Protein AF-A0A956IQP7-F1 (afdb_monomer)

pLDDT: mean 91.61, std 14.46, range [37.59, 98.62]

Solvent-accessible surface area (backbone atoms only — not comparable to full-atom values): 15533 Å² total; per-residue (Å²): 140,82,84,83,81,80,80,77,79,75,80,73,78,67,73,80,66,71,94,61,82,82,56,36,79,37,61,74,54,32,53,47,41,33,57,55,52,46,49,32,56,50,49,29,54,49,32,53,49,55,31,56,58,53,46,64,52,40,72,50,52,50,80,64,41,58,53,84,47,25,68,58,50,51,57,36,42,54,42,11,44,51,44,15,64,32,70,66,32,42,50,46,49,51,54,39,48,56,51,49,52,53,48,61,74,44,35,67,62,50,40,52,52,54,15,48,52,47,34,51,54,37,46,74,72,70,44,84,74,85,44,23,67,59,49,38,51,51,50,55,52,48,53,55,49,51,44,50,58,53,44,46,77,57,32,67,27,51,54,55,49,63,77,36,48,92,77,53,42,70,68,37,40,59,46,49,51,53,52,26,52,52,39,16,51,36,28,19,27,57,71,41,51,29,56,49,27,51,51,49,43,53,52,50,56,72,42,43,66,52,18,47,51,31,26,52,52,46,22,50,55,21,46,58,49,36,68,42,82,87,54,55,72,69,57,20,50,53,22,42,54,50,18,51,51,26,50,52,31,46,56,44,33,54,54,41,52,51,52,50,53,61,50,55,77,47,43,65,62,51,50,52,49,48,46,54,54,47,53,53,34,50,50,50,31,55,50,50,39,66,69,46,73,75,124

Sequence (295 aa):
MLAAALCLVACNKEQQGSMLPSSANQPRYALDQPSKLHDAQNQLDERERAARESFGHFSEYPGKLKPEHHAKAKQVLQVAAEEGKSQDYAKAAYEAELIADYFDEEKQGFQQKVGGAAQYTAKQAGCKADVASATVHALNKHVEKSLEERLDRHSEAQRLIEESEKSLGKEDRDALEEQARELSRTSYLVFVAAPLAKADIEAKLAEAEQVQRTLDESEKAYSERSEDSSLDEAERKLAQERAIEAREAKRLLESEKQAATEKLKTAEERLKKLGEDYEQALQRLWDGLAGSPAS

Mean predicted aligned error: 6.97 Å

Foldseek 3Di:
DDDDDPPDPPPPPPPPPPPDDDPLLPLVCLLCLLVVLVVLLVQLVVLLVLLVVLLVCLLCLLVQADLVCLVVLLVLLVQLLVLLLDPLLLVLVVVLVVLVVVCVVCVVVCLCVQLVVVVVVCVVVVHPDRCSVVRSVVVVVVSVVVSVVSSLVSGPSNVSLVVCDVPRDDRSSVSSSVSSSSSSNSSNSLNPSSVVSLVSSVVSLVSLVSSLVSLVVLLVVLCVQLPDPVDDPVRSVVSVVSNVSSVVSNVSSVVSSVVSVVCSVCSVVSSVVSVVSSVVSVVSSVCSSVPRPPD

Nearest PDB structures (foldseek):
  6ixg-assembly2_B  TM=1.730E-01  e=1.129E+00  Homo sapiens
  8otz-assembly1_F2  TM=1.672E-01  e=5.359E+00  Bos taurus
  8iyj-assembly1_R4  TM=1.467E-01  e=4.915E+00  Mus musculus
  9cpc-assembly1_3K  TM=1.499E-01  e=9.820E+00  Sus scrofa

Structure (mmCIF, N/CA/C/O backbone):
data_AF-A0A956IQP7-F1
#
_entry.id   AF-A0A956IQP7-F1
#
loop_
_atom_site.group_PDB
_atom_site.id
_atom_site.type_symbol
_atom_site.label_atom_id
_atom_site.label_alt_id
_atom_site.label_comp_id
_atom_site.label_asym_id
_atom_site.label_entity_id
_atom_site.label_seq_id
_atom_site.pdbx_PDB_ins_code
_atom_site.Cartn_x
_atom_site.Cartn_y
_atom_site.Cartn_z
_atom_site.occupancy
_atom_site.B_iso_or_equiv
_atom_site.auth_seq_id
_atom_site.auth_comp_id
_atom_site.auth_asym_id
_atom_site.auth_atom_id
_atom_site.pdbx_PDB_model_num
ATOM 1 N N . MET A 1 1 ? 20.893 -54.285 24.053 1.00 39.97 1 MET A N 1
ATOM 2 C CA . MET A 1 1 ? 20.821 -52.823 23.867 1.00 39.97 1 MET A CA 1
ATOM 3 C C . MET A 1 1 ? 20.771 -52.554 22.372 1.00 39.97 1 MET A C 1
ATOM 5 O O . MET A 1 1 ? 21.802 -52.660 21.727 1.00 39.97 1 MET A O 1
ATOM 9 N N . LEU A 1 2 ? 19.583 -52.316 21.811 1.00 37.69 2 LEU A N 1
ATOM 10 C CA . LEU A 1 2 ? 19.422 -51.879 20.422 1.00 37.69 2 LEU A CA 1
ATOM 11 C C . LEU A 1 2 ? 18.699 -50.533 20.456 1.00 37.69 2 LEU A C 1
ATOM 13 O O . LEU A 1 2 ? 17.627 -50.421 21.046 1.00 37.69 2 LEU A O 1
ATOM 17 N N . ALA A 1 3 ? 19.365 -49.519 19.915 1.00 40.62 3 ALA A N 1
ATOM 18 C CA . ALA A 1 3 ? 18.968 -48.126 19.971 1.00 40.62 3 ALA A CA 1
ATOM 19 C C . ALA A 1 3 ? 17.793 -47.842 19.026 1.00 40.62 3 ALA A C 1
ATOM 21 O O . ALA A 1 3 ? 17.818 -48.212 17.853 1.00 40.62 3 ALA A O 1
ATOM 22 N N . ALA A 1 4 ? 16.781 -47.162 19.561 1.00 41.03 4 ALA A N 1
ATOM 23 C CA . ALA A 1 4 ? 15.680 -46.584 18.811 1.00 41.03 4 ALA A CA 1
ATOM 24 C C . ALA A 1 4 ? 16.169 -45.328 18.075 1.00 41.03 4 ALA A C 1
ATOM 26 O O . ALA A 1 4 ? 16.561 -44.347 18.706 1.00 41.03 4 ALA A O 1
ATOM 27 N N . ALA A 1 5 ? 16.142 -45.355 16.744 1.00 41.97 5 ALA A N 1
ATOM 28 C CA . ALA A 1 5 ? 16.316 -44.167 15.922 1.00 41.97 5 ALA A CA 1
ATOM 29 C C . ALA A 1 5 ? 14.954 -43.468 15.785 1.00 41.97 5 ALA A C 1
ATOM 31 O O . ALA A 1 5 ? 14.100 -43.895 15.009 1.00 41.97 5 ALA A O 1
ATOM 32 N N . LEU A 1 6 ? 14.741 -42.411 16.573 1.00 41.81 6 LEU A N 1
ATOM 33 C CA . LEU A 1 6 ? 13.672 -41.445 16.331 1.00 41.81 6 LEU A CA 1
ATOM 34 C C . LEU A 1 6 ? 14.015 -40.648 15.066 1.00 41.81 6 LEU A C 1
ATOM 36 O O . LEU A 1 6 ? 14.875 -39.769 15.090 1.00 41.81 6 LEU A O 1
ATOM 40 N N . CYS A 1 7 ? 13.326 -40.940 13.964 1.00 38.59 7 CYS A N 1
ATOM 41 C CA . CYS A 1 7 ? 13.266 -40.044 12.817 1.00 38.59 7 CYS A CA 1
ATOM 42 C C . CYS A 1 7 ? 12.434 -38.815 13.200 1.00 38.59 7 CYS A C 1
ATOM 44 O O . CYS A 1 7 ? 11.205 -38.845 13.178 1.00 38.59 7 CYS A O 1
ATOM 46 N N . LEU A 1 8 ? 13.119 -37.732 13.565 1.00 44.47 8 LEU A N 1
ATOM 47 C CA . LEU A 1 8 ? 12.547 -36.392 13.579 1.00 44.47 8 LEU A CA 1
ATOM 48 C C . LEU A 1 8 ? 12.211 -36.016 12.132 1.00 44.47 8 LEU A C 1
ATOM 50 O O . LEU A 1 8 ? 13.102 -35.757 11.325 1.00 44.47 8 LEU A O 1
ATOM 54 N N . VAL A 1 9 ? 10.921 -36.014 11.801 1.00 39.97 9 VAL A N 1
ATOM 55 C CA . VAL A 1 9 ? 10.410 -35.377 10.588 1.00 39.97 9 VAL A CA 1
ATOM 56 C C . VAL A 1 9 ? 10.575 -33.875 10.798 1.00 39.97 9 VAL A C 1
ATOM 58 O O . VAL A 1 9 ? 9.764 -33.229 11.457 1.00 39.97 9 VAL A O 1
ATOM 61 N N . ALA A 1 10 ? 11.682 -33.331 10.302 1.00 39.91 10 ALA A N 1
ATOM 62 C CA . ALA A 1 10 ? 11.834 -31.900 10.142 1.00 39.91 10 ALA A CA 1
ATOM 63 C C . ALA A 1 10 ? 10.800 -31.452 9.101 1.00 39.91 10 ALA A C 1
ATOM 65 O O . ALA A 1 10 ? 10.920 -31.774 7.920 1.00 39.91 10 ALA A O 1
ATOM 66 N N . CYS A 1 11 ? 9.763 -30.741 9.546 1.00 41.88 11 CYS A N 1
ATOM 67 C CA . CYS A 1 11 ? 8.938 -29.936 8.658 1.00 41.88 11 CYS A CA 1
ATOM 68 C C . CYS A 1 11 ? 9.847 -28.884 8.018 1.00 41.88 11 CYS A C 1
ATOM 70 O O . CYS A 1 11 ? 10.095 -27.830 8.605 1.00 41.88 11 CYS A O 1
ATOM 72 N N . ASN A 1 12 ? 10.353 -29.171 6.819 1.00 38.03 12 ASN A N 1
ATOM 73 C CA . ASN A 1 12 ? 10.788 -28.119 5.919 1.00 38.03 12 ASN A CA 1
ATOM 74 C C . ASN A 1 12 ? 9.569 -27.218 5.711 1.00 38.03 12 ASN A C 1
ATOM 76 O O . ASN A 1 12 ? 8.563 -27.647 5.148 1.00 38.03 12 ASN A O 1
ATOM 80 N N . LYS A 1 13 ? 9.650 -25.970 6.180 1.00 40.75 13 LYS A N 1
ATOM 81 C CA . LYS A 1 13 ? 8.899 -24.884 5.558 1.00 40.75 13 LYS A CA 1
ATOM 82 C C . LYS A 1 13 ? 9.402 -24.827 4.117 1.00 40.75 13 LYS A C 1
ATOM 84 O O . LYS A 1 13 ? 10.380 -24.143 3.834 1.00 40.75 13 LYS A O 1
ATOM 89 N N . GLU A 1 14 ? 8.783 -25.586 3.220 1.00 41.09 14 GLU A N 1
ATOM 90 C CA . GLU A 1 14 ? 8.753 -25.178 1.825 1.00 41.09 14 GLU A CA 1
ATOM 91 C C . GLU A 1 14 ? 8.132 -23.784 1.849 1.00 41.09 14 GLU A C 1
ATOM 93 O O . GLU A 1 14 ? 6.949 -23.620 2.154 1.00 41.09 14 GLU A O 1
ATOM 98 N N . GLN A 1 15 ? 8.960 -22.760 1.620 1.00 44.12 15 GLN A N 1
ATOM 99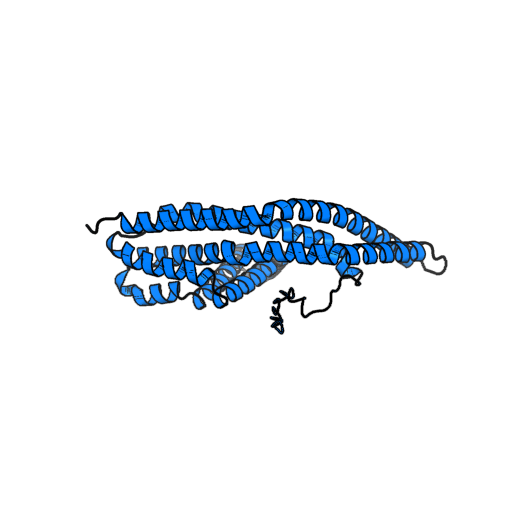 C CA . GLN A 1 15 ? 8.488 -21.533 0.997 1.00 44.12 15 GLN A CA 1
ATOM 100 C C . GLN A 1 15 ? 7.579 -22.010 -0.129 1.00 44.12 15 GLN A C 1
ATOM 102 O O . GLN A 1 15 ? 8.066 -22.675 -1.043 1.00 44.12 15 GLN A O 1
ATOM 107 N N . GLN A 1 16 ? 6.268 -21.790 -0.007 1.00 41.78 16 GLN A N 1
ATOM 108 C CA . GLN A 1 16 ? 5.352 -22.054 -1.104 1.00 41.78 16 GLN A CA 1
ATOM 109 C C . GLN A 1 16 ? 5.857 -21.200 -2.260 1.00 41.78 16 GLN A C 1
ATOM 111 O O . GLN A 1 16 ? 5.647 -19.989 -2.288 1.00 41.78 16 GLN A O 1
ATOM 116 N N . GLY A 1 17 ? 6.625 -21.824 -3.154 1.00 48.69 17 GLY A N 1
ATOM 117 C CA . GLY A 1 17 ? 7.055 -21.196 -4.383 1.00 48.69 17 GLY A CA 1
ATOM 118 C C . GLY A 1 17 ? 5.804 -20.728 -5.104 1.00 48.69 17 GLY A C 1
ATOM 119 O O . GLY A 1 17 ? 4.768 -21.398 -5.052 1.00 48.69 17 GLY A O 1
ATOM 120 N N . SER A 1 18 ? 5.888 -19.559 -5.735 1.00 55.97 18 SER A N 1
ATOM 121 C CA . SER A 1 18 ? 4.838 -19.081 -6.629 1.00 55.97 18 SER A CA 1
ATOM 122 C C . SER A 1 18 ? 4.359 -20.243 -7.506 1.00 55.97 18 SER A C 1
ATOM 124 O O . SER A 1 18 ? 5.162 -20.888 -8.180 1.00 55.97 18 SER A O 1
ATOM 126 N N . MET A 1 19 ? 3.050 -20.522 -7.498 1.00 65.88 19 MET A N 1
ATOM 127 C CA . MET A 1 19 ? 2.462 -21.543 -8.379 1.00 65.88 19 MET A CA 1
ATOM 128 C C . MET A 1 19 ? 2.598 -21.162 -9.863 1.00 65.88 19 MET A C 1
ATOM 130 O O . MET A 1 19 ? 2.340 -21.983 -10.742 1.00 65.88 19 MET A O 1
ATOM 134 N N . LEU A 1 20 ? 2.988 -19.914 -10.146 1.00 75.81 20 LEU A N 1
ATOM 135 C CA . LEU A 1 20 ? 3.260 -19.396 -11.478 1.00 75.81 20 LEU A CA 1
ATOM 136 C C . LEU A 1 20 ? 4.774 -19.377 -11.745 1.00 75.81 20 LEU A C 1
ATOM 138 O O . LEU A 1 20 ? 5.534 -18.945 -10.871 1.00 75.81 20 LEU A O 1
ATOM 142 N N . PRO A 1 21 ? 5.223 -19.799 -12.942 1.00 83.25 21 PRO A N 1
ATOM 143 C CA . PRO A 1 21 ? 6.629 -19.731 -13.312 1.00 83.25 21 PRO A CA 1
ATOM 144 C C . PRO A 1 21 ? 7.104 -18.275 -13.363 1.00 83.25 21 PRO A C 1
ATOM 146 O O . PRO A 1 21 ? 6.373 -17.384 -13.801 1.00 83.25 21 PRO A O 1
ATOM 149 N N . SER A 1 22 ? 8.351 -18.045 -12.951 1.00 86.75 22 SER A N 1
ATOM 150 C CA . SER A 1 22 ? 8.965 -16.719 -13.025 1.00 86.75 22 SER A CA 1
ATOM 151 C C . SER A 1 22 ? 9.039 -16.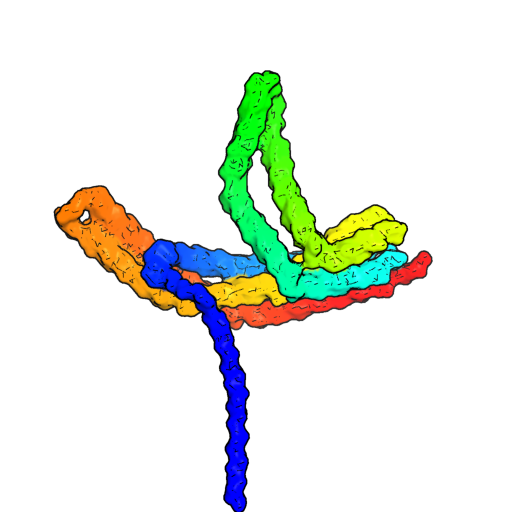224 -14.472 1.00 86.75 22 SER A C 1
ATOM 153 O O . SER A 1 22 ? 9.375 -16.978 -15.387 1.00 86.75 22 SER A O 1
ATOM 155 N N . SER A 1 23 ? 8.764 -14.934 -14.668 1.00 93.62 23 SER A N 1
ATOM 156 C CA . SER A 1 23 ? 8.936 -14.244 -15.954 1.00 93.62 23 SER A CA 1
ATOM 157 C C . SER A 1 23 ? 10.291 -13.536 -16.062 1.00 93.62 23 SER A C 1
ATOM 159 O O . SER A 1 23 ? 10.513 -12.776 -17.002 1.00 93.62 23 SER A O 1
ATOM 161 N N . ALA A 1 24 ? 11.221 -13.798 -15.135 1.00 94.06 24 ALA A N 1
ATOM 162 C CA . ALA A 1 24 ? 12.529 -13.146 -15.077 1.00 94.06 24 ALA A CA 1
ATOM 163 C C . ALA A 1 24 ? 13.389 -13.333 -16.339 1.00 94.06 24 ALA A C 1
ATOM 165 O O . ALA A 1 24 ? 14.294 -12.537 -16.574 1.00 94.06 24 ALA A O 1
ATOM 166 N N . ASN A 1 25 ? 13.112 -14.349 -17.164 1.00 93.81 25 ASN A N 1
ATOM 167 C CA . ASN A 1 25 ? 13.761 -14.589 -18.459 1.00 93.81 25 ASN A CA 1
ATOM 168 C C . ASN A 1 25 ? 13.140 -13.809 -19.637 1.00 93.81 25 ASN A C 1
ATOM 170 O O . ASN A 1 25 ? 13.597 -13.946 -20.769 1.00 93.81 25 ASN A O 1
ATOM 174 N N . GLN A 1 26 ? 12.090 -13.018 -19.406 1.00 95.62 26 GLN A N 1
ATOM 175 C CA . GLN A 1 26 ? 11.429 -12.233 -20.445 1.00 95.62 26 GLN A CA 1
ATOM 176 C C . GLN A 1 26 ? 11.975 -10.797 -20.442 1.00 95.62 26 GLN A C 1
ATOM 178 O O . GLN A 1 26 ? 11.845 -10.110 -19.427 1.00 95.62 26 GLN A O 1
ATOM 183 N N . PRO A 1 27 ? 12.514 -10.279 -21.565 1.00 94.94 27 PRO A N 1
ATOM 184 C CA . PRO A 1 27 ? 13.099 -8.936 -21.612 1.00 94.94 27 PRO A CA 1
ATOM 185 C C . PRO A 1 27 ? 12.148 -7.826 -21.158 1.00 94.94 27 PRO A C 1
ATOM 187 O O . PRO A 1 27 ? 12.529 -6.970 -20.371 1.00 94.94 27 PRO A O 1
ATOM 190 N N . ARG A 1 28 ? 10.878 -7.870 -21.586 1.00 95.25 28 ARG A N 1
ATOM 191 C CA . ARG A 1 28 ? 9.869 -6.867 -21.204 1.00 95.25 28 ARG A CA 1
ATOM 192 C C . ARG A 1 28 ? 9.622 -6.835 -19.694 1.00 95.25 28 ARG A C 1
ATOM 194 O O . ARG A 1 28 ? 9.489 -5.753 -19.139 1.00 95.25 28 ARG A O 1
ATOM 201 N N . TYR A 1 29 ? 9.569 -8.004 -19.055 1.00 95.69 29 TYR A N 1
ATOM 202 C CA . TYR A 1 29 ? 9.437 -8.116 -17.602 1.00 95.69 29 TYR A CA 1
ATOM 203 C C . TYR A 1 29 ? 10.686 -7.579 -16.899 1.00 95.69 29 TYR A C 1
ATOM 205 O O . TYR A 1 29 ? 10.577 -6.829 -15.934 1.00 95.69 29 TYR A O 1
ATOM 213 N N . ALA A 1 30 ? 11.867 -7.931 -17.413 1.00 97.31 30 ALA A N 1
ATOM 214 C CA . ALA A 1 30 ? 13.136 -7.526 -16.830 1.00 97.31 30 ALA A CA 1
ATOM 215 C C . ALA A 1 30 ? 13.353 -6.002 -16.864 1.00 97.31 30 ALA A C 1
ATOM 217 O O . ALA A 1 30 ? 13.900 -5.447 -15.914 1.00 97.31 30 ALA A O 1
ATOM 218 N N . LEU A 1 31 ? 12.875 -5.329 -17.918 1.00 97.69 31 LEU A N 1
ATOM 219 C CA . LEU A 1 31 ? 12.909 -3.868 -18.052 1.00 97.69 31 LEU A CA 1
ATOM 220 C C . LEU A 1 31 ? 12.067 -3.147 -16.985 1.00 97.69 31 LEU A C 1
ATOM 222 O O . LEU A 1 31 ? 12.495 -2.116 -16.476 1.00 97.69 31 LEU A O 1
ATOM 226 N N . ASP A 1 32 ? 10.911 -3.701 -16.604 1.00 96.81 32 ASP A N 1
ATOM 227 C CA . ASP A 1 32 ? 10.021 -3.088 -15.602 1.00 96.81 32 ASP A CA 1
ATOM 228 C C . ASP A 1 32 ? 10.470 -3.338 -14.157 1.00 96.81 32 ASP A C 1
ATOM 230 O O . ASP A 1 32 ? 10.040 -2.643 -13.232 1.00 96.81 32 ASP A O 1
ATOM 234 N N . GLN A 1 33 ? 11.289 -4.368 -13.931 1.00 97.12 33 GLN A N 1
ATOM 235 C CA . GLN A 1 33 ? 11.573 -4.853 -12.584 1.00 97.12 33 GLN A CA 1
ATOM 236 C C . GLN A 1 33 ? 12.219 -3.821 -11.645 1.00 97.12 33 GLN A C 1
ATOM 238 O O . GLN A 1 33 ? 11.852 -3.827 -10.469 1.00 97.12 33 GLN A O 1
ATOM 243 N N . PRO A 1 34 ? 13.122 -2.921 -12.091 1.00 98.00 34 PRO A N 1
ATOM 244 C CA . PRO A 1 34 ? 13.633 -1.860 -11.227 1.00 98.00 34 PRO A CA 1
ATOM 245 C C . PRO A 1 34 ? 12.511 -0.999 -10.637 1.00 98.00 34 PRO A C 1
ATOM 247 O O . PRO A 1 34 ? 12.484 -0.797 -9.427 1.00 98.00 34 PRO A O 1
ATOM 250 N N . SER A 1 35 ? 11.543 -0.570 -11.460 1.00 97.00 35 SER A N 1
ATOM 251 C CA . SER A 1 35 ? 10.387 0.204 -10.981 1.00 97.00 35 SER A CA 1
ATOM 252 C C . SER A 1 35 ? 9.548 -0.620 -10.015 1.00 97.00 35 SER A C 1
ATOM 254 O O . SER A 1 35 ? 9.258 -0.165 -8.920 1.00 97.00 35 SER A O 1
ATOM 256 N N . LYS A 1 36 ? 9.239 -1.877 -10.349 1.00 96.31 36 LYS A N 1
ATOM 257 C CA . LYS A 1 36 ? 8.433 -2.739 -9.468 1.00 96.31 36 LYS A CA 1
ATOM 258 C C . LYS A 1 36 ? 9.092 -2.986 -8.111 1.00 96.31 36 LYS A C 1
ATOM 260 O O . LYS A 1 36 ? 8.397 -3.095 -7.104 1.00 96.31 36 LYS A O 1
ATOM 265 N N . LEU A 1 37 ? 10.420 -3.110 -8.069 1.00 97.75 37 LEU A N 1
ATOM 266 C CA . LEU A 1 37 ? 11.165 -3.232 -6.817 1.00 97.75 37 LEU A CA 1
ATOM 267 C C . LEU A 1 37 ? 11.153 -1.918 -6.029 1.00 97.75 37 LEU A C 1
ATOM 269 O O . LEU A 1 37 ? 11.009 -1.944 -4.808 1.00 97.75 37 LEU A O 1
ATOM 273 N N . HIS A 1 38 ? 11.269 -0.778 -6.707 1.00 97.88 38 HIS A N 1
ATOM 274 C CA . HIS A 1 38 ? 11.099 0.538 -6.098 1.00 97.88 38 HIS A CA 1
ATOM 275 C C . HIS A 1 38 ? 9.696 0.711 -5.488 1.00 97.88 38 HIS A C 1
ATOM 277 O O . HIS A 1 38 ? 9.558 1.051 -4.313 1.00 97.88 38 HIS A O 1
ATOM 283 N N . ASP A 1 39 ? 8.653 0.382 -6.246 1.00 96.38 39 ASP A N 1
ATOM 284 C CA . ASP A 1 39 ? 7.259 0.520 -5.828 1.00 96.38 39 ASP A CA 1
ATOM 285 C C . ASP A 1 39 ? 6.942 -0.367 -4.617 1.00 96.38 39 ASP A C 1
ATOM 287 O O . ASP A 1 39 ? 6.346 0.104 -3.651 1.00 96.38 39 ASP A O 1
ATOM 291 N N . ALA A 1 40 ? 7.428 -1.614 -4.591 1.00 96.94 40 ALA A N 1
ATOM 292 C CA . ALA A 1 40 ? 7.267 -2.505 -3.438 1.00 96.94 40 ALA A CA 1
ATOM 293 C C . ALA A 1 40 ? 7.941 -1.956 -2.165 1.00 96.94 40 ALA A C 1
ATOM 295 O O . ALA A 1 40 ? 7.397 -2.054 -1.062 1.00 96.94 40 ALA A O 1
ATOM 296 N N . GLN A 1 41 ? 9.114 -1.326 -2.304 1.00 98.19 41 GLN A N 1
ATOM 297 C CA . GLN A 1 41 ? 9.781 -0.654 -1.187 1.00 98.19 41 GLN A CA 1
ATOM 298 C C . GLN A 1 41 ? 8.966 0.532 -0.662 1.00 98.19 41 GLN A C 1
ATOM 300 O O . GLN A 1 41 ? 8.910 0.722 0.557 1.00 98.19 41 GLN A O 1
ATOM 305 N N . ASN A 1 42 ? 8.365 1.324 -1.553 1.00 97.81 42 ASN A N 1
ATOM 306 C CA . ASN A 1 42 ? 7.518 2.458 -1.183 1.00 97.81 42 ASN A CA 1
ATOM 307 C C . ASN A 1 42 ? 6.219 1.992 -0.525 1.00 97.81 42 ASN A C 1
ATOM 309 O O . ASN A 1 42 ? 5.800 2.576 0.470 1.00 97.81 42 ASN A O 1
ATOM 313 N N . GLN A 1 43 ? 5.620 0.909 -1.024 1.00 96.56 43 GLN A N 1
ATOM 314 C CA . GLN A 1 43 ? 4.428 0.315 -0.429 1.00 96.56 43 GLN A CA 1
ATOM 315 C C . GLN A 1 43 ? 4.674 -0.091 1.025 1.00 96.56 43 GLN A C 1
ATOM 317 O O . GLN A 1 43 ? 3.855 0.235 1.876 1.00 96.56 43 GLN A O 1
ATOM 322 N N . LEU A 1 44 ? 5.803 -0.729 1.355 1.00 98.12 44 LEU A N 1
ATOM 323 C CA . LEU A 1 44 ? 6.103 -1.062 2.753 1.00 98.12 44 LEU A CA 1
ATOM 324 C C . LEU A 1 44 ? 6.135 0.190 3.650 1.00 98.12 44 LEU A C 1
ATOM 326 O O . LEU A 1 44 ? 5.501 0.207 4.705 1.00 98.12 44 LEU A O 1
ATOM 330 N N . ASP A 1 45 ? 6.829 1.247 3.222 1.00 98.25 45 ASP A N 1
ATOM 331 C CA . ASP A 1 45 ? 6.918 2.488 4.003 1.00 98.25 45 ASP A CA 1
ATOM 332 C C . ASP A 1 45 ? 5.551 3.172 4.144 1.00 98.25 45 ASP A C 1
ATOM 334 O O . ASP A 1 45 ? 5.199 3.640 5.227 1.00 98.25 45 ASP A O 1
ATOM 338 N N . GLU A 1 46 ? 4.763 3.195 3.071 1.00 97.50 46 GLU A N 1
ATOM 339 C CA . GLU A 1 46 ? 3.436 3.799 3.045 1.00 97.50 46 GLU A CA 1
ATOM 340 C C . GLU A 1 46 ? 2.458 3.073 3.973 1.00 97.50 46 GLU A C 1
ATOM 342 O O . GLU A 1 46 ? 1.735 3.712 4.735 1.00 97.50 46 GLU A O 1
ATOM 347 N N . ARG A 1 47 ? 2.471 1.735 3.977 1.00 97.62 47 ARG A N 1
ATOM 348 C CA . ARG A 1 47 ? 1.620 0.931 4.868 1.00 97.62 47 ARG A CA 1
ATOM 349 C C . ARG A 1 47 ? 1.993 1.148 6.333 1.00 97.62 47 ARG A C 1
ATOM 351 O O . ARG A 1 47 ? 1.103 1.324 7.164 1.00 97.62 47 ARG A O 1
ATOM 358 N N . GLU A 1 48 ? 3.289 1.193 6.653 1.00 98.31 48 GLU A N 1
ATOM 359 C CA . GLU A 1 48 ? 3.761 1.511 8.007 1.00 98.31 48 GLU A CA 1
ATOM 360 C C . GLU A 1 48 ? 3.354 2.928 8.439 1.00 98.31 48 GLU A C 1
ATOM 362 O O . GLU A 1 48 ? 2.900 3.122 9.569 1.00 98.31 48 GLU A O 1
ATOM 367 N N . ARG A 1 49 ? 3.504 3.917 7.551 1.00 98.19 49 ARG A N 1
ATOM 368 C CA . ARG A 1 49 ? 3.125 5.312 7.803 1.00 98.19 49 ARG A CA 1
ATOM 369 C C . ARG A 1 49 ? 1.624 5.442 8.046 1.00 98.19 49 ARG A C 1
ATOM 371 O O . ARG A 1 49 ? 1.231 5.958 9.089 1.00 98.19 49 ARG A O 1
ATOM 378 N N . ALA A 1 50 ? 0.807 4.924 7.131 1.00 97.31 50 ALA A N 1
ATOM 379 C CA . ALA A 1 50 ? -0.648 4.979 7.221 1.00 97.31 50 ALA A CA 1
ATOM 380 C C . ALA A 1 50 ? -1.168 4.289 8.493 1.00 97.31 50 ALA A C 1
ATOM 382 O O . ALA A 1 50 ? -2.064 4.809 9.153 1.00 97.31 50 ALA A O 1
ATOM 383 N N . ALA A 1 51 ? -0.579 3.153 8.885 1.00 97.81 51 ALA A N 1
ATOM 384 C CA . ALA A 1 51 ? -0.924 2.500 10.144 1.00 97.81 51 ALA A CA 1
ATOM 385 C C . ALA A 1 51 ? -0.611 3.397 11.355 1.00 97.81 51 ALA A C 1
ATOM 387 O O . ALA A 1 51 ? -1.467 3.596 12.214 1.00 97.81 51 ALA A O 1
ATOM 388 N N . ARG A 1 52 ? 0.595 3.983 11.404 1.00 97.12 52 ARG A N 1
ATOM 389 C CA . ARG A 1 52 ? 1.026 4.860 12.507 1.00 97.12 52 ARG A CA 1
ATOM 390 C C . ARG A 1 52 ? 0.187 6.124 12.635 1.00 97.12 52 ARG A C 1
ATOM 392 O O . ARG A 1 52 ? -0.055 6.564 13.756 1.00 97.12 52 ARG A O 1
ATOM 399 N N . GLU A 1 53 ? -0.243 6.694 11.515 1.00 96.75 53 GLU A N 1
ATOM 400 C CA . GLU A 1 53 ? -1.161 7.833 11.496 1.00 96.75 53 GLU A CA 1
ATOM 401 C C . GLU A 1 53 ? -2.494 7.463 12.157 1.00 96.75 53 GLU A C 1
ATOM 403 O O . GLU A 1 53 ? -2.907 8.140 13.099 1.00 96.75 53 GLU A O 1
ATOM 408 N N . SER A 1 54 ? -3.091 6.325 11.784 1.00 95.44 54 SER A N 1
ATOM 409 C CA . SER A 1 54 ? -4.331 5.850 12.413 1.00 95.44 54 SER A CA 1
ATOM 410 C C . SER A 1 54 ? -4.190 5.549 13.909 1.00 95.44 54 SER A C 1
ATOM 412 O O . SER A 1 54 ? -5.125 5.805 14.667 1.00 95.44 54 SER A O 1
ATOM 414 N N . PHE A 1 55 ? -3.025 5.082 14.387 1.00 91.44 55 PHE A N 1
ATOM 415 C CA . PHE A 1 55 ? -2.811 4.868 15.831 1.00 91.44 55 PHE A CA 1
ATOM 416 C C . PHE A 1 55 ? -3.060 6.142 16.651 1.00 91.44 55 PHE A C 1
ATOM 418 O O . PHE A 1 55 ? -3.520 6.064 17.792 1.00 91.44 55 PHE A O 1
ATOM 425 N N . GLY A 1 56 ? -2.738 7.313 16.086 1.00 89.81 56 GLY A N 1
ATOM 426 C CA . GLY A 1 56 ? -2.934 8.603 16.745 1.00 89.81 56 GLY A CA 1
ATOM 427 C C . GLY A 1 56 ? -4.408 8.899 17.027 1.00 89.81 56 GLY A C 1
ATOM 428 O O . GLY A 1 56 ? -4.740 9.426 18.092 1.00 89.81 56 GLY A O 1
ATOM 429 N N . HIS A 1 57 ? -5.296 8.485 16.122 1.00 94.25 57 HIS A N 1
ATOM 430 C CA . HIS A 1 57 ? -6.727 8.770 16.202 1.00 94.25 57 HIS A CA 1
ATOM 431 C C . HIS A 1 57 ? -7.454 7.927 17.255 1.00 94.25 57 HIS A C 1
ATOM 433 O O . HIS A 1 57 ? -8.458 8.379 17.805 1.00 94.25 57 HIS A O 1
ATOM 439 N N . PHE A 1 58 ? -6.935 6.745 17.615 1.00 96.56 58 PHE A N 1
ATOM 440 C CA . PHE A 1 58 ? -7.593 5.833 18.568 1.00 96.56 58 PHE A CA 1
ATOM 441 C C . PHE A 1 58 ? -7.867 6.488 19.927 1.00 96.56 58 PHE A C 1
ATOM 443 O O . PHE A 1 58 ? -8.865 6.192 20.581 1.00 96.56 58 PHE A O 1
ATOM 450 N N . SER A 1 59 ? -7.002 7.411 20.353 1.00 93.12 59 SER A N 1
ATOM 451 C CA . SER A 1 59 ? -7.167 8.132 21.621 1.00 93.12 59 SER A CA 1
ATOM 452 C C . SER A 1 59 ? -8.381 9.070 21.649 1.00 93.12 59 SER A C 1
ATOM 454 O O . SER A 1 59 ? -8.885 9.392 22.724 1.00 93.12 59 SER A O 1
ATOM 456 N N . GLU A 1 60 ? -8.882 9.477 20.483 1.00 95.19 60 GLU A N 1
ATOM 457 C CA . GLU A 1 60 ? -10.020 10.387 20.348 1.00 95.19 60 GLU A CA 1
ATOM 458 C C . GLU A 1 60 ? -11.363 9.655 20.349 1.00 95.19 60 GLU A C 1
ATOM 460 O O . GLU A 1 60 ? -12.398 10.270 20.612 1.00 95.19 60 GLU A O 1
ATOM 465 N N . TYR A 1 61 ? -11.367 8.352 20.049 1.00 97.06 61 TYR A N 1
ATOM 466 C CA . TYR A 1 61 ? -12.593 7.581 19.834 1.00 97.06 61 TYR A CA 1
ATOM 467 C C . TYR A 1 61 ? -13.562 7.637 21.024 1.00 97.06 61 TYR A C 1
ATOM 469 O O . TYR A 1 61 ? -14.741 7.915 20.792 1.00 97.06 61 TYR A O 1
ATOM 477 N N . PRO A 1 62 ? -13.118 7.473 22.293 1.00 96.50 62 PRO A N 1
ATOM 478 C CA . PRO A 1 62 ? -14.031 7.544 23.434 1.00 96.50 62 PRO A CA 1
ATOM 479 C C . PRO A 1 62 ? -14.734 8.901 23.557 1.00 96.50 62 PRO A C 1
ATOM 481 O O . PRO A 1 62 ? -15.881 8.960 23.986 1.00 96.50 62 PRO A O 1
ATOM 484 N N . GLY A 1 63 ? -14.066 9.993 23.168 1.00 95.44 63 GLY A N 1
ATOM 485 C CA . GLY A 1 63 ? -14.613 11.350 23.251 1.00 95.44 63 GLY A CA 1
ATOM 486 C C . GLY A 1 63 ? -15.661 11.671 22.182 1.00 95.44 63 GLY A C 1
ATOM 487 O O . GLY A 1 63 ? -16.391 12.647 22.330 1.00 95.44 63 GLY A O 1
ATOM 488 N N . LYS A 1 64 ? -15.750 10.857 21.123 1.00 96.25 64 LYS A N 1
ATOM 489 C CA . LYS A 1 64 ? -16.735 10.993 20.035 1.00 96.25 64 LYS A CA 1
ATOM 490 C C . LYS A 1 64 ? -18.030 10.217 20.305 1.00 96.25 64 LYS A C 1
ATOM 492 O O . LYS A 1 64 ? -18.922 10.219 19.466 1.00 96.25 64 LYS A O 1
ATOM 497 N N . LEU A 1 65 ? -18.120 9.534 21.447 1.00 96.25 65 LEU A N 1
ATOM 498 C CA . LEU A 1 65 ? -19.234 8.666 21.814 1.00 96.25 65 LEU A CA 1
ATOM 499 C C . LEU A 1 65 ? -19.751 9.028 23.201 1.00 96.25 65 LEU A C 1
ATOM 501 O O . LEU A 1 65 ? -18.978 9.386 24.095 1.00 96.25 65 LEU A O 1
ATOM 505 N N . LYS A 1 66 ? -21.054 8.869 23.415 1.00 95.50 66 LYS A N 1
ATOM 506 C CA . LYS A 1 66 ? -21.655 9.063 24.731 1.00 95.50 66 LYS A CA 1
ATOM 507 C C . LYS A 1 66 ? -21.216 7.960 25.702 1.00 95.50 66 LYS A C 1
ATOM 5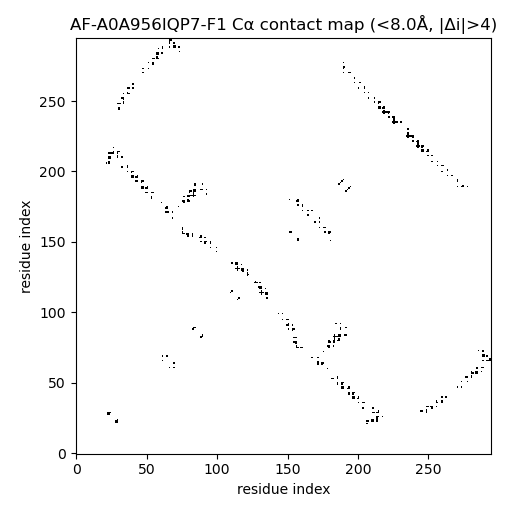09 O O . LYS A 1 66 ? -21.129 6.798 25.288 1.00 95.50 66 LYS A O 1
ATOM 514 N N . PRO A 1 67 ? -20.976 8.282 26.990 1.00 95.00 67 PRO A N 1
ATOM 515 C CA . PRO A 1 67 ? -20.504 7.319 27.988 1.00 95.00 67 PRO A CA 1
ATOM 516 C C . PRO A 1 67 ? -21.341 6.036 28.075 1.00 95.00 67 PRO A C 1
ATOM 518 O O . PRO A 1 67 ? -20.793 4.939 28.183 1.00 95.00 67 PRO A O 1
ATOM 521 N N . GLU A 1 68 ? -22.667 6.137 27.963 1.00 94.38 68 GLU A N 1
ATOM 522 C CA . GLU A 1 68 ? -23.581 4.992 28.005 1.00 94.38 68 GLU A CA 1
ATOM 523 C C . GLU A 1 68 ? -23.381 3.996 26.847 1.00 94.38 68 GLU A C 1
ATOM 525 O O . GLU A 1 68 ? -23.734 2.821 26.973 1.00 94.38 68 GLU A O 1
ATOM 530 N N . HIS A 1 69 ? -22.776 4.428 25.736 1.00 95.62 69 HIS A N 1
ATOM 531 C CA . HIS A 1 69 ? -22.500 3.586 24.573 1.00 95.62 69 HIS A CA 1
ATOM 532 C C . HIS A 1 69 ? -21.093 2.984 24.576 1.00 95.62 69 HIS A C 1
ATOM 534 O O . HIS A 1 69 ? -20.815 2.097 23.768 1.00 95.62 69 HIS A O 1
ATOM 540 N N . HIS A 1 70 ? -20.205 3.383 25.494 1.00 95.81 70 HIS A N 1
ATOM 541 C CA . HIS A 1 70 ? -18.801 2.942 25.498 1.00 95.81 70 HIS A CA 1
ATOM 542 C C . HIS A 1 70 ? -18.645 1.425 25.620 1.00 95.81 70 HIS A C 1
ATOM 544 O O . HIS A 1 70 ? -17.784 0.836 24.966 1.00 95.81 70 HIS A O 1
ATOM 550 N N . ALA A 1 71 ? -19.512 0.761 26.389 1.00 94.75 71 ALA A N 1
ATOM 551 C CA . ALA A 1 71 ? -19.505 -0.698 26.497 1.00 94.75 71 ALA A CA 1
ATOM 552 C C . ALA A 1 71 ? -19.819 -1.381 25.153 1.00 94.75 71 ALA A C 1
ATOM 554 O O . ALA A 1 71 ? -19.172 -2.365 24.786 1.00 94.75 71 ALA A O 1
ATOM 555 N N . LYS A 1 72 ? -20.787 -0.844 24.398 1.00 95.50 72 LYS A N 1
ATOM 556 C CA . LYS A 1 72 ? -21.141 -1.342 23.063 1.00 95.50 72 LYS A CA 1
ATOM 557 C C . LYS A 1 72 ? -20.040 -1.028 22.052 1.00 95.50 72 LYS A C 1
ATOM 559 O O . LYS A 1 72 ? -19.644 -1.915 21.303 1.00 95.50 72 LYS A O 1
ATOM 564 N N . ALA A 1 73 ? -19.510 0.191 22.081 1.00 97.00 73 ALA A N 1
ATOM 565 C CA . ALA A 1 73 ? -18.403 0.604 21.231 1.00 97.00 73 ALA A CA 1
ATOM 566 C C . ALA A 1 73 ? -17.182 -0.295 21.424 1.00 97.00 73 ALA A C 1
ATOM 568 O O . ALA A 1 73 ? -16.626 -0.790 20.452 1.00 97.00 73 ALA A O 1
ATOM 569 N N . LYS A 1 74 ? -16.825 -0.613 22.674 1.00 97.25 74 LYS A N 1
ATOM 570 C CA . LYS A 1 74 ? -15.741 -1.552 22.975 1.00 97.25 74 LYS A CA 1
ATOM 571 C C . LYS A 1 74 ? -15.966 -2.917 22.325 1.00 97.25 74 LYS A C 1
ATOM 573 O O . LYS A 1 74 ? -15.044 -3.440 21.715 1.00 97.25 74 LYS A O 1
ATOM 578 N N . GLN A 1 75 ? -17.176 -3.474 22.424 1.00 97.00 75 GLN A N 1
ATOM 579 C CA . GLN A 1 75 ? -17.509 -4.753 21.788 1.00 97.00 75 GLN A CA 1
ATOM 580 C C . GLN A 1 75 ? -17.303 -4.694 20.266 1.00 97.00 75 GLN A C 1
ATOM 582 O O . GLN A 1 75 ? -16.658 -5.573 19.702 1.00 97.00 75 GLN A O 1
ATOM 587 N N . VAL A 1 76 ? -17.838 -3.662 19.612 1.00 98.06 76 VAL A N 1
ATOM 588 C CA . VAL A 1 76 ? -17.738 -3.477 18.155 1.00 98.06 76 VAL A CA 1
ATOM 589 C C . VAL A 1 76 ? -16.286 -3.288 17.720 1.00 98.06 76 VAL A C 1
ATOM 591 O O . VAL A 1 76 ? -15.822 -3.953 16.800 1.00 98.06 76 VAL A O 1
ATOM 594 N N . LEU A 1 77 ? -15.542 -2.429 18.412 1.00 9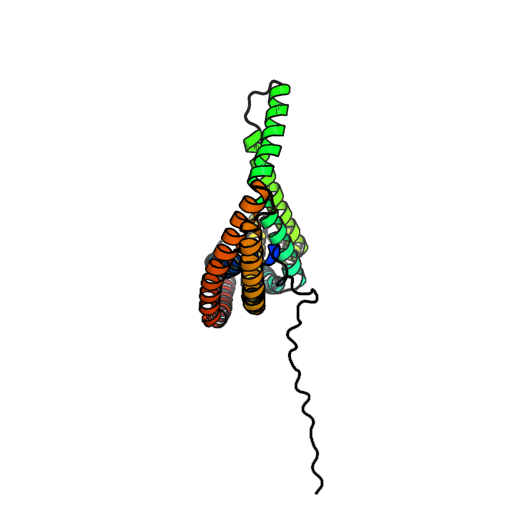8.25 77 LEU A N 1
ATOM 595 C CA . LEU A 1 77 ? -14.154 -2.124 18.078 1.00 98.25 77 LEU A CA 1
ATOM 596 C C . LEU A 1 77 ? -13.224 -3.320 18.325 1.00 98.25 77 LEU A C 1
ATOM 598 O O . LEU A 1 77 ? -12.257 -3.505 17.595 1.00 98.25 77 LEU A O 1
ATOM 602 N N . GLN A 1 78 ? -13.512 -4.179 19.306 1.00 98.25 78 GLN A N 1
ATOM 603 C CA . GLN A 1 78 ? -12.775 -5.436 19.474 1.00 98.25 78 GLN A CA 1
ATOM 604 C C . GLN A 1 78 ? -12.980 -6.385 18.289 1.00 98.25 78 GLN A C 1
ATOM 606 O O . GLN A 1 78 ? -12.027 -7.027 17.853 1.00 98.25 78 GLN A O 1
ATOM 611 N N . VAL A 1 79 ? -14.202 -6.450 17.754 1.00 98.25 79 VAL A N 1
ATOM 612 C CA . VAL A 1 79 ? -14.497 -7.225 16.542 1.00 98.25 79 VAL A CA 1
ATOM 613 C C . VAL A 1 79 ? -13.781 -6.622 15.334 1.00 98.25 79 VAL A C 1
ATOM 615 O O . VAL A 1 79 ? -13.094 -7.358 14.636 1.00 98.25 79 VAL A O 1
ATOM 618 N N . ALA A 1 80 ? -13.835 -5.298 15.159 1.00 98.19 80 ALA A N 1
ATOM 619 C CA . ALA A 1 80 ? -13.116 -4.575 14.105 1.00 98.19 80 ALA A CA 1
ATOM 620 C C . ALA A 1 80 ? -11.594 -4.842 14.135 1.00 98.19 80 ALA A C 1
ATOM 622 O O . ALA A 1 80 ? -10.961 -5.149 13.124 1.00 98.19 80 ALA A O 1
ATOM 623 N N . ALA A 1 81 ? -10.984 -4.782 15.322 1.00 97.75 81 ALA A N 1
ATOM 624 C CA . ALA A 1 81 ? -9.559 -5.057 15.488 1.00 97.75 81 ALA A CA 1
ATOM 625 C C . ALA A 1 81 ? -9.178 -6.489 15.078 1.00 97.75 81 ALA A C 1
ATOM 627 O O . ALA A 1 81 ? -8.092 -6.708 14.536 1.00 97.75 81 ALA A O 1
ATOM 628 N N . GLU A 1 82 ? -10.043 -7.469 15.333 1.00 97.94 82 GLU A N 1
ATOM 629 C CA . GLU A 1 82 ? -9.765 -8.867 15.010 1.00 97.94 82 GLU A CA 1
ATOM 630 C C . GLU A 1 82 ? -10.093 -9.213 13.554 1.00 97.94 82 GLU A C 1
ATOM 632 O O . GLU A 1 82 ? -9.307 -9.892 12.891 1.00 97.94 82 GLU A O 1
ATOM 637 N N . GLU A 1 83 ? -11.204 -8.710 13.012 1.00 96.69 83 GLU A N 1
ATOM 638 C CA . GLU A 1 83 ? -11.613 -9.001 11.636 1.00 96.69 83 GLU A CA 1
ATOM 639 C C . GLU A 1 83 ? -10.618 -8.465 10.606 1.00 96.69 83 GLU A C 1
ATOM 641 O O . GLU A 1 83 ? -10.409 -9.122 9.590 1.00 96.69 83 GLU A O 1
ATOM 646 N N . GLY A 1 84 ? -9.923 -7.355 10.884 1.00 96.25 84 GLY A N 1
ATOM 647 C CA . GLY A 1 84 ? -8.880 -6.829 9.996 1.00 96.25 84 GLY A CA 1
ATOM 648 C C . GLY A 1 84 ? -7.713 -7.799 9.760 1.00 96.25 84 GLY A C 1
ATOM 649 O O . GLY A 1 84 ? -7.029 -7.717 8.742 1.00 96.25 84 GLY A O 1
ATOM 650 N N . LYS A 1 85 ? -7.511 -8.770 10.661 1.00 96.88 85 LYS A N 1
ATOM 651 C CA . LYS A 1 85 ? -6.517 -9.852 10.522 1.00 96.88 85 LYS A CA 1
ATOM 652 C C . LYS A 1 85 ? -7.065 -11.054 9.753 1.00 96.88 85 LYS A C 1
ATOM 654 O O . LYS A 1 85 ? -6.312 -11.960 9.394 1.00 96.88 85 LYS A O 1
ATOM 659 N N . SER A 1 86 ? -8.381 -11.114 9.566 1.00 96.12 86 SER A N 1
ATOM 660 C CA . SER A 1 86 ? -9.055 -12.260 8.971 1.00 96.12 86 SER A CA 1
ATOM 661 C C . SER A 1 86 ? -8.774 -12.356 7.474 1.00 96.12 86 SER A C 1
ATOM 663 O O . SER A 1 86 ? -8.567 -11.361 6.780 1.00 96.12 86 SER A O 1
ATOM 665 N N . GLN A 1 87 ? -8.815 -13.582 6.955 1.00 94.88 87 GLN A N 1
ATOM 666 C CA . GLN A 1 87 ? -8.632 -13.836 5.529 1.00 94.88 87 GLN A CA 1
ATOM 667 C C . GLN A 1 87 ? -9.718 -13.171 4.670 1.00 94.88 87 GLN A C 1
ATOM 669 O O . GLN A 1 87 ? -9.417 -12.714 3.568 1.00 94.88 87 GLN A O 1
ATOM 674 N N . ASP A 1 88 ? -10.966 -13.141 5.146 1.00 95.06 88 ASP A N 1
ATOM 675 C CA . ASP A 1 88 ? -12.090 -12.595 4.380 1.00 95.06 88 ASP A CA 1
ATOM 676 C C . ASP A 1 88 ? -11.943 -11.080 4.198 1.00 95.06 88 ASP A C 1
ATOM 678 O O . ASP A 1 88 ? -11.919 -10.593 3.065 1.00 95.06 88 ASP A O 1
ATOM 682 N N . TYR A 1 89 ? -11.696 -10.357 5.297 1.00 95.62 89 TYR A N 1
ATOM 683 C CA . TYR A 1 89 ? -11.416 -8.924 5.247 1.00 95.62 89 TYR A CA 1
ATOM 684 C C . TYR A 1 89 ? -10.156 -8.627 4.432 1.00 95.62 89 TYR A C 1
ATOM 686 O O . TYR A 1 89 ? -10.185 -7.769 3.556 1.00 95.62 89 TYR A O 1
ATOM 694 N N . ALA A 1 90 ? -9.061 -9.362 4.658 1.00 95.69 90 ALA A N 1
ATOM 695 C CA . ALA A 1 90 ? -7.808 -9.160 3.933 1.00 95.69 90 ALA A CA 1
ATOM 696 C C . ALA A 1 90 ? -7.973 -9.301 2.415 1.00 95.69 90 ALA A C 1
ATOM 698 O O . ALA A 1 90 ? -7.410 -8.516 1.654 1.00 95.69 90 ALA A O 1
ATOM 699 N N . LYS A 1 91 ? -8.764 -10.280 1.963 1.00 95.81 91 LYS A N 1
ATOM 700 C CA . LYS A 1 91 ? -9.057 -10.460 0.540 1.00 95.81 91 LYS A CA 1
ATOM 701 C C . LYS A 1 91 ? -9.866 -9.285 -0.010 1.00 95.81 91 LYS A C 1
ATOM 703 O O . LYS A 1 91 ? -9.525 -8.764 -1.069 1.00 95.81 91 LYS A O 1
ATOM 708 N N . ALA A 1 92 ? -10.912 -8.864 0.700 1.00 96.06 92 ALA A N 1
ATOM 709 C CA . ALA A 1 92 ? -11.735 -7.731 0.289 1.00 96.06 92 ALA A CA 1
ATOM 710 C C . ALA A 1 92 ? -10.931 -6.417 0.262 1.00 96.06 92 ALA A C 1
ATOM 712 O O . ALA A 1 92 ? -11.047 -5.653 -0.695 1.00 96.06 92 ALA A O 1
ATOM 713 N N . ALA A 1 93 ? -10.079 -6.189 1.266 1.00 95.94 93 ALA A N 1
ATOM 714 C CA . ALA A 1 93 ? -9.166 -5.052 1.360 1.00 95.94 93 ALA A CA 1
ATOM 715 C C . ALA A 1 93 ? -8.171 -5.033 0.199 1.00 95.94 93 ALA A C 1
ATOM 717 O O . ALA A 1 93 ? -8.062 -4.021 -0.487 1.00 95.94 93 ALA A O 1
ATOM 718 N N . TYR A 1 94 ? -7.526 -6.164 -0.086 1.00 93.62 94 TYR A N 1
ATOM 719 C CA . TYR A 1 94 ? -6.618 -6.290 -1.221 1.00 93.62 94 TYR A CA 1
ATOM 720 C C . TYR A 1 94 ? -7.317 -6.017 -2.563 1.00 93.62 94 TYR A C 1
ATOM 722 O O . TYR A 1 94 ? -6.807 -5.264 -3.388 1.00 93.62 94 TYR A O 1
ATOM 730 N N . GLU A 1 95 ? -8.510 -6.576 -2.786 1.00 94.81 95 GLU A N 1
ATOM 731 C CA . GLU A 1 95 ? -9.293 -6.288 -3.995 1.00 94.81 95 GLU A CA 1
ATOM 732 C C . GLU A 1 95 ? -9.676 -4.806 -4.102 1.00 94.81 95 GLU A C 1
ATOM 734 O O . GLU A 1 95 ? -9.635 -4.239 -5.194 1.00 94.81 95 GLU A O 1
ATOM 739 N N . ALA A 1 96 ? -10.058 -4.175 -2.989 1.00 95.62 96 ALA A N 1
ATOM 740 C CA . ALA A 1 96 ? -10.404 -2.760 -2.968 1.00 95.62 96 ALA A CA 1
ATOM 741 C C . ALA A 1 96 ? -9.192 -1.875 -3.287 1.00 95.62 96 ALA A C 1
ATOM 743 O O . ALA A 1 96 ? -9.327 -0.924 -4.053 1.00 95.62 96 ALA A O 1
ATOM 744 N N . GLU A 1 97 ? -8.017 -2.220 -2.758 1.00 93.31 97 GLU A N 1
ATOM 745 C CA . GLU A 1 97 ? -6.750 -1.545 -3.047 1.00 93.31 97 GLU A CA 1
ATOM 746 C C . GLU A 1 97 ? -6.371 -1.674 -4.522 1.00 93.31 97 GLU A C 1
ATOM 748 O O . GLU A 1 97 ? -6.117 -0.663 -5.161 1.00 93.31 97 GLU A O 1
ATOM 753 N N . LEU A 1 98 ? -6.458 -2.873 -5.108 1.00 93.38 98 LEU A N 1
ATOM 754 C CA . LEU A 1 98 ? -6.199 -3.062 -6.540 1.00 93.38 98 LEU A CA 1
ATOM 755 C C . LEU A 1 98 ? -7.114 -2.212 -7.433 1.00 93.38 98 LEU A C 1
ATOM 757 O O . LEU A 1 98 ? -6.682 -1.687 -8.459 1.00 93.38 98 LEU A O 1
ATOM 761 N N . ILE A 1 99 ? -8.396 -2.098 -7.075 1.00 94.81 99 ILE A N 1
ATOM 762 C CA . ILE A 1 99 ? -9.345 -1.277 -7.835 1.00 94.81 99 ILE A CA 1
ATOM 763 C C . ILE A 1 99 ? -9.035 0.211 -7.653 1.00 94.81 99 ILE A C 1
ATOM 765 O O . ILE A 1 99 ? -9.138 0.965 -8.621 1.00 94.81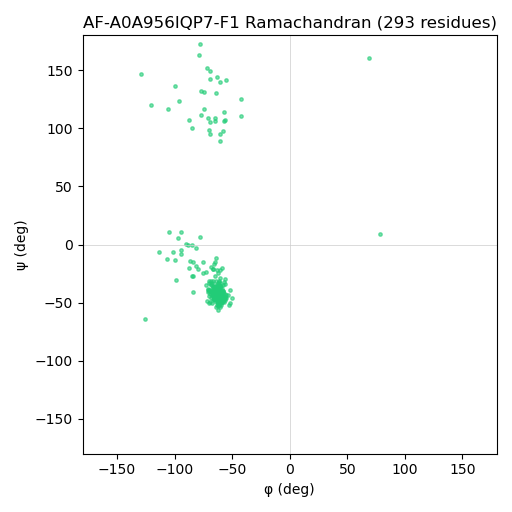 99 ILE A O 1
ATOM 769 N N . ALA A 1 100 ? -8.676 0.631 -6.437 1.00 93.19 100 ALA A N 1
ATOM 770 C CA . ALA A 1 100 ? -8.273 2.003 -6.156 1.00 93.19 100 ALA A CA 1
ATOM 771 C C . ALA A 1 100 ? -7.021 2.382 -6.957 1.00 93.19 100 ALA A C 1
ATOM 773 O O . ALA A 1 100 ? -7.049 3.396 -7.650 1.00 93.19 100 ALA A O 1
ATOM 774 N N . ASP A 1 101 ? -5.995 1.528 -6.949 1.00 91.62 101 ASP A N 1
ATOM 775 C CA . ASP A 1 101 ? -4.746 1.726 -7.687 1.00 91.62 101 ASP A CA 1
ATOM 776 C C . ASP A 1 101 ? -5.024 1.866 -9.190 1.00 91.62 101 ASP A C 1
ATOM 778 O O . ASP A 1 101 ? -4.640 2.860 -9.805 1.00 91.62 101 ASP A O 1
ATOM 782 N N . TYR A 1 102 ? -5.802 0.945 -9.774 1.00 94.06 102 TYR A N 1
ATOM 783 C CA . TYR A 1 102 ? -6.208 1.037 -11.181 1.00 94.06 102 TYR A CA 1
ATOM 784 C C . TYR A 1 102 ? -6.970 2.335 -11.490 1.00 94.06 102 TYR A C 1
ATOM 786 O O . TYR A 1 102 ? -6.753 2.976 -12.522 1.00 94.06 102 TY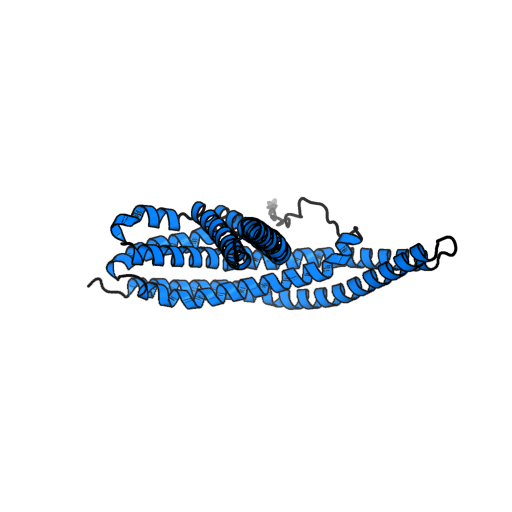R A O 1
ATOM 794 N N . PHE A 1 103 ? -7.900 2.726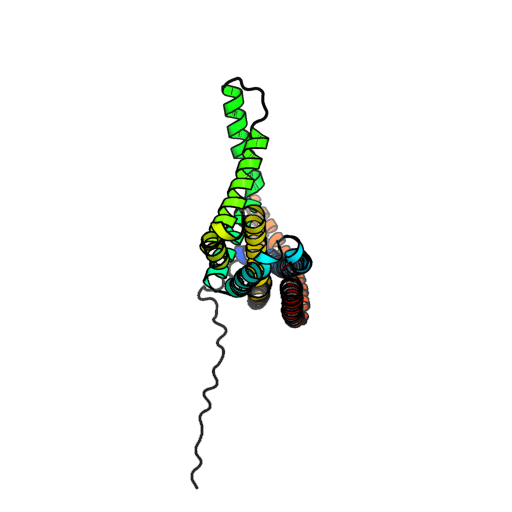 -10.615 1.00 94.19 103 PHE A N 1
ATOM 795 C CA . PHE A 1 103 ? -8.669 3.946 -10.818 1.00 94.19 103 PHE A CA 1
ATOM 796 C C . PHE A 1 103 ? -7.792 5.195 -10.722 1.00 94.19 103 PHE A C 1
ATOM 798 O O . PHE A 1 103 ? -8.019 6.132 -11.487 1.00 94.19 103 PHE A O 1
ATOM 805 N N . ASP A 1 104 ? -6.805 5.213 -9.826 1.00 92.44 104 ASP A N 1
ATOM 806 C CA . ASP A 1 104 ? -5.866 6.320 -9.674 1.00 92.44 104 ASP A CA 1
ATOM 807 C C . ASP A 1 104 ? -4.879 6.414 -10.849 1.00 92.44 104 ASP A C 1
ATOM 809 O O . ASP A 1 104 ? -4.635 7.522 -11.337 1.00 92.44 104 ASP A O 1
ATOM 813 N N . GLU A 1 105 ? -4.403 5.283 -11.379 1.00 92.81 105 GLU A N 1
ATOM 814 C CA . GLU A 1 105 ? -3.587 5.219 -12.602 1.00 92.81 105 GLU A CA 1
ATOM 815 C C . GLU A 1 105 ? -4.332 5.802 -13.814 1.00 92.81 105 GLU A C 1
ATOM 817 O O . GLU A 1 105 ? -3.818 6.653 -14.544 1.00 92.81 105 GLU A O 1
ATOM 822 N N . GLU A 1 106 ? -5.590 5.401 -14.007 1.00 94.81 106 GLU A N 1
ATOM 823 C CA . GLU A 1 106 ? -6.411 5.821 -15.148 1.00 94.81 106 GLU A CA 1
ATOM 824 C C . GLU A 1 106 ? -7.188 7.126 -14.895 1.00 94.81 106 GLU A C 1
ATOM 826 O O . GLU A 1 106 ? -7.907 7.632 -15.771 1.00 94.81 106 GLU A O 1
ATOM 831 N N . LYS A 1 107 ? -7.038 7.714 -13.702 1.00 91.00 107 LYS A N 1
ATOM 832 C CA . LYS A 1 107 ? -7.866 8.810 -13.184 1.00 91.00 107 LYS A CA 1
ATOM 833 C C . LYS A 1 107 ? -7.963 9.971 -14.147 1.00 91.00 107 LYS A C 1
ATOM 835 O O . LYS A 1 107 ? -9.058 10.428 -14.467 1.00 91.00 107 LYS A O 1
ATOM 840 N N . GLN A 1 108 ? -6.826 10.448 -14.646 1.00 92.25 108 GLN A N 1
ATOM 841 C CA . GLN A 1 108 ? -6.795 11.590 -15.556 1.00 92.25 108 GLN A CA 1
ATOM 842 C C . GLN A 1 108 ? -7.535 11.280 -16.867 1.00 92.25 108 GLN A C 1
ATOM 844 O O . GLN A 1 108 ? -8.295 12.116 -17.364 1.00 92.25 108 G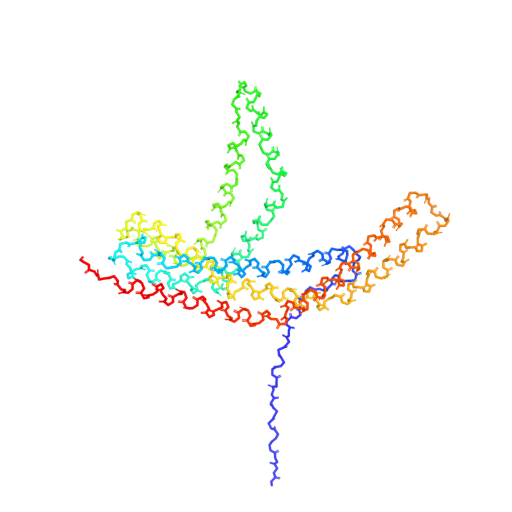LN A O 1
ATOM 849 N N . GLY A 1 109 ? -7.359 10.067 -17.399 1.00 93.38 109 GLY A N 1
ATOM 850 C CA . GLY A 1 109 ? -8.045 9.599 -18.599 1.00 93.38 109 GLY A CA 1
ATOM 851 C C . GLY A 1 109 ? -9.559 9.525 -18.403 1.00 93.38 109 GLY A C 1
ATOM 852 O O . GLY A 1 109 ? -10.317 10.012 -19.250 1.00 93.38 109 GLY A O 1
ATOM 853 N N . PHE A 1 110 ? -10.013 8.987 -17.267 1.00 90.81 110 PHE A N 1
ATOM 854 C CA . PHE A 1 110 ? -11.432 8.962 -16.913 1.00 90.81 110 PHE A CA 1
ATOM 855 C C . PHE A 1 110 ? -12.003 10.365 -16.735 1.00 90.81 110 PHE A C 1
ATOM 857 O O . PHE A 1 110 ? -13.042 10.678 -17.315 1.00 90.81 110 PHE A O 1
ATOM 864 N N . GLN A 1 111 ? -11.313 11.237 -16.003 1.00 92.25 111 GLN A N 1
ATOM 865 C CA . GLN A 1 111 ? -11.773 12.598 -15.740 1.00 92.25 111 GLN A CA 1
ATOM 866 C C . GLN A 1 111 ? -11.939 13.411 -17.026 1.00 92.25 111 GLN A C 1
ATOM 868 O O . GLN A 1 111 ? -12.968 14.063 -17.216 1.00 92.25 111 GLN A O 1
ATOM 873 N N . GLN A 1 112 ? -10.974 13.323 -17.946 1.00 93.38 112 GLN A N 1
ATOM 874 C CA . GLN A 1 112 ? -11.052 13.999 -19.241 1.00 93.38 112 GLN A CA 1
ATOM 875 C C . GLN A 1 112 ? -12.214 13.476 -20.092 1.00 93.38 112 GLN A C 1
ATOM 877 O O . GLN A 1 112 ? -12.979 14.270 -20.642 1.00 93.38 112 GLN A O 1
ATOM 882 N N . LYS A 1 113 ? -12.375 12.150 -20.189 1.00 94.50 113 LYS A N 1
ATOM 883 C CA . LYS A 1 113 ? -13.422 11.535 -21.020 1.00 94.50 113 LYS A CA 1
ATOM 884 C C . LYS A 1 113 ? -14.819 11.774 -20.448 1.00 94.50 113 LYS A C 1
ATOM 886 O O . LYS A 1 113 ? -15.701 12.226 -21.174 1.00 94.50 113 LYS A O 1
ATOM 891 N N . VAL A 1 114 ? -15.018 11.507 -19.158 1.00 93.31 114 VAL A N 1
ATOM 892 C CA . VAL A 1 114 ? -16.322 11.622 -18.486 1.00 93.31 114 VAL A CA 1
ATOM 893 C C . VAL A 1 114 ? -16.730 13.086 -18.344 1.00 93.31 114 VAL A C 1
ATOM 895 O O . VAL A 1 114 ? -17.823 13.463 -18.771 1.00 93.31 114 VAL A O 1
ATOM 898 N N . GLY A 1 115 ? -15.843 13.935 -17.815 1.00 92.31 115 GLY A N 1
ATOM 899 C CA . GLY A 1 115 ? -16.105 15.368 -17.683 1.00 92.31 115 GLY A CA 1
ATOM 900 C C . GLY A 1 115 ? -16.309 16.041 -19.043 1.00 92.31 115 GLY A C 1
ATOM 901 O O . GLY A 1 115 ? -17.250 16.817 -19.220 1.00 92.31 115 GLY A O 1
ATOM 902 N N . GLY A 1 116 ? -15.485 15.687 -20.035 1.00 92.31 116 GLY A N 1
ATOM 903 C CA . GLY A 1 116 ? -15.599 16.186 -21.405 1.00 92.31 116 GLY A CA 1
ATOM 904 C C . GLY A 1 116 ? -16.918 15.800 -22.076 1.00 92.31 116 GLY A C 1
ATOM 905 O O . GLY A 1 116 ? -17.584 16.665 -22.648 1.00 92.31 116 GLY A O 1
ATOM 906 N N . ALA A 1 117 ? -17.339 14.536 -21.965 1.00 94.06 117 ALA A N 1
ATOM 907 C CA . ALA A 1 117 ? -18.607 14.060 -22.521 1.00 94.06 117 ALA A CA 1
ATOM 908 C C . ALA A 1 117 ? -19.824 14.731 -21.860 1.00 94.06 117 ALA A C 1
ATOM 910 O O . ALA A 1 117 ? -20.753 15.157 -22.558 1.00 94.06 117 ALA A O 1
ATOM 911 N N . ALA A 1 118 ? -19.803 14.886 -20.532 1.00 93.38 118 ALA A N 1
ATOM 912 C CA . ALA A 1 118 ? -20.857 15.576 -19.790 1.00 93.38 118 ALA A CA 1
ATOM 913 C C . ALA A 1 118 ? -20.967 17.049 -20.215 1.00 93.38 118 ALA A C 1
ATOM 915 O O . ALA A 1 118 ? -22.052 17.520 -20.569 1.00 93.38 118 ALA A O 1
ATOM 916 N N . GLN A 1 119 ? -19.839 17.766 -20.272 1.00 94.38 119 GLN A N 1
ATOM 917 C CA . GLN A 1 119 ? -19.818 19.169 -20.685 1.00 94.38 119 GLN A CA 1
ATOM 918 C C . GLN A 1 119 ? -20.235 19.358 -22.142 1.00 94.38 119 GLN A C 1
ATOM 920 O O . GLN A 1 119 ? -20.924 20.328 -22.466 1.00 94.38 119 GLN A O 1
ATOM 925 N N . TYR A 1 120 ? -19.814 18.454 -23.026 1.00 94.31 120 TYR A N 1
ATOM 926 C CA . TYR A 1 120 ? -20.194 18.474 -24.434 1.00 94.31 120 TYR A CA 1
ATOM 927 C C . TYR A 1 120 ? -21.710 18.342 -24.600 1.00 94.31 120 TYR A C 1
ATOM 929 O O . TYR A 1 120 ? -22.334 19.176 -25.256 1.00 94.31 120 TYR A O 1
ATOM 937 N N . THR A 1 121 ? -22.310 17.356 -23.932 1.00 94.62 121 THR A N 1
ATOM 938 C CA . THR A 1 121 ? -23.760 17.117 -23.960 1.00 94.62 121 THR A CA 1
ATOM 939 C C . THR A 1 121 ? -24.531 18.308 -23.385 1.00 94.62 121 THR A C 1
ATOM 941 O O . THR A 1 121 ? -25.497 18.777 -23.987 1.00 94.62 121 THR A O 1
ATOM 944 N N . ALA A 1 122 ? -24.067 18.872 -22.265 1.00 93.00 122 ALA A N 1
ATOM 945 C CA . ALA A 1 122 ? -24.672 20.061 -21.667 1.00 93.00 122 ALA A CA 1
ATOM 946 C C . ALA A 1 122 ? -24.638 21.269 -22.619 1.00 93.00 122 ALA A C 1
ATOM 948 O O . ALA A 1 122 ? -25.652 21.948 -22.787 1.00 93.00 122 ALA A O 1
ATOM 949 N N . LYS A 1 123 ? -23.508 21.504 -23.301 1.00 93.69 123 LYS A N 1
ATOM 950 C CA . LYS A 1 123 ? -23.386 22.571 -24.307 1.00 93.69 123 LYS A CA 1
ATOM 951 C C . LYS A 1 123 ? -24.332 22.361 -25.488 1.00 93.69 123 LYS A C 1
ATOM 953 O O . LYS A 1 123 ? -24.952 23.328 -25.926 1.00 93.69 123 LYS A O 1
ATOM 958 N N . GLN A 1 124 ? -24.476 21.129 -25.984 1.00 94.75 124 GLN A N 1
ATOM 959 C CA . GLN A 1 124 ? -25.433 20.818 -27.055 1.00 94.75 124 GLN A CA 1
ATOM 960 C C . GLN A 1 124 ? -26.881 21.123 -26.651 1.00 94.75 124 GLN A C 1
ATOM 962 O O . GLN A 1 124 ? -27.654 21.614 -27.467 1.00 94.75 124 GLN A O 1
ATOM 967 N N . ALA A 1 125 ? -27.230 20.898 -25.383 1.00 94.31 125 ALA A N 1
ATOM 968 C CA . ALA A 1 125 ? -28.537 21.240 -24.825 1.00 94.31 125 ALA A CA 1
ATOM 969 C C . ALA A 1 125 ? -28.704 22.741 -24.493 1.00 94.31 125 ALA A C 1
ATOM 971 O O . ALA A 1 125 ? -29.701 23.136 -23.892 1.00 94.31 125 ALA A O 1
ATOM 972 N N . GLY A 1 126 ? -27.734 23.594 -24.847 1.00 93.50 126 GLY A N 1
ATOM 973 C CA . GLY A 1 126 ? -27.768 25.034 -24.575 1.00 93.50 126 GLY A CA 1
ATOM 974 C C . GLY A 1 126 ? -27.420 25.422 -23.132 1.00 93.50 126 GLY A C 1
ATOM 975 O O . GLY A 1 126 ? -27.556 26.591 -22.765 1.00 93.50 126 GLY A O 1
ATOM 976 N N . CYS A 1 127 ? -26.948 24.482 -22.309 1.00 90.81 127 CYS A N 1
ATOM 977 C CA . CYS A 1 127 ? -26.509 24.762 -20.946 1.00 90.81 127 CYS A CA 1
ATOM 978 C C . CYS A 1 127 ? -25.115 25.411 -20.943 1.00 90.81 127 CYS A C 1
ATOM 980 O O . CYS A 1 127 ? -24.182 24.938 -21.595 1.00 90.81 127 CYS A O 1
ATOM 982 N N . LYS A 1 128 ? -24.970 26.505 -20.183 1.00 89.56 128 LYS A N 1
ATOM 983 C CA . LYS A 1 128 ? -23.710 27.258 -20.033 1.00 89.56 128 LYS A CA 1
ATOM 984 C C . LYS A 1 128 ? -22.961 26.957 -18.731 1.00 89.56 128 LYS A C 1
ATOM 986 O O . LYS A 1 128 ? -21.862 27.472 -18.552 1.00 89.56 128 LYS A O 1
ATOM 991 N N . ALA A 1 129 ? -23.554 26.178 -17.827 1.00 91.38 129 ALA A N 1
ATOM 992 C CA . ALA A 1 129 ? -22.911 25.800 -16.574 1.00 91.38 129 ALA A CA 1
ATOM 993 C C . ALA A 1 129 ? -21.740 24.833 -16.822 1.00 91.38 129 ALA A C 1
ATOM 995 O O . ALA A 1 129 ? -21.768 24.042 -17.773 1.00 91.38 129 ALA A O 1
ATOM 996 N N . ASP A 1 130 ? -20.728 24.895 -15.953 1.00 89.44 130 ASP A N 1
ATOM 997 C CA . ASP A 1 130 ? -19.702 23.856 -15.871 1.00 89.44 130 ASP A CA 1
ATOM 998 C C . ASP A 1 130 ? -20.276 22.646 -15.130 1.00 89.44 130 ASP A C 1
ATOM 1000 O O . ASP A 1 130 ? -20.563 22.703 -13.935 1.00 89.44 130 ASP A O 1
ATOM 1004 N N . VAL A 1 131 ? -20.470 21.557 -15.867 1.00 92.38 131 VAL A N 1
ATOM 1005 C CA . VAL A 1 131 ? -20.924 20.271 -15.328 1.00 92.38 131 VAL A CA 1
ATOM 1006 C C . VAL A 1 131 ? -19.795 19.245 -15.283 1.00 92.38 131 VAL A C 1
ATOM 1008 O O . VAL A 1 131 ? -19.956 18.208 -14.639 1.00 92.38 131 VAL A O 1
ATOM 1011 N N . ALA A 1 132 ? -18.652 19.512 -15.931 1.00 90.19 132 ALA A N 1
ATOM 1012 C CA . ALA A 1 132 ? -17.521 18.586 -15.960 1.00 90.19 132 ALA A CA 1
ATOM 1013 C C . ALA A 1 132 ? -16.979 18.363 -14.549 1.00 90.19 132 ALA A C 1
ATOM 1015 O O . ALA A 1 132 ? -16.872 17.221 -14.102 1.00 90.19 132 ALA A O 1
ATOM 1016 N N . SER A 1 133 ? -16.716 19.456 -13.832 1.00 89.69 133 SER A N 1
ATOM 1017 C CA . SER A 1 133 ? -16.142 19.425 -12.484 1.00 89.69 133 SER A CA 1
ATOM 1018 C C . SER A 1 133 ? -17.041 18.679 -11.490 1.00 89.69 133 SER A C 1
ATOM 1020 O O . SER A 1 133 ? -16.572 17.818 -10.747 1.00 89.69 133 SER A O 1
ATOM 1022 N N . ALA A 1 134 ? -18.352 18.941 -11.521 1.00 92.31 134 ALA A N 1
ATOM 1023 C CA . ALA A 1 134 ? -19.321 18.256 -10.663 1.00 92.31 134 ALA A CA 1
ATOM 1024 C C . ALA A 1 134 ? -19.438 16.758 -10.993 1.00 92.31 134 ALA A C 1
ATOM 1026 O O . ALA A 1 134 ? -19.523 15.932 -10.086 1.00 92.31 134 ALA A O 1
ATOM 1027 N N . THR A 1 135 ? -19.395 16.401 -12.281 1.00 93.00 135 THR A N 1
ATOM 1028 C CA . THR A 1 135 ? -19.450 15.000 -12.726 1.00 93.00 135 THR A CA 1
ATOM 1029 C C . THR A 1 135 ? -18.204 14.233 -12.287 1.00 93.00 135 THR A C 1
ATOM 1031 O O . THR A 1 135 ? -18.317 13.125 -11.770 1.00 93.00 135 THR A O 1
ATOM 1034 N N . VAL A 1 136 ? -17.019 14.832 -12.436 1.00 92.75 136 VAL A N 1
ATOM 1035 C CA . VAL A 1 136 ? -15.752 14.246 -11.976 1.00 92.75 136 VAL A CA 1
ATOM 1036 C C . VAL A 1 136 ? -15.747 14.054 -10.461 1.00 92.75 136 VAL A C 1
ATOM 1038 O O . VAL A 1 136 ? -15.383 12.982 -9.983 1.00 92.75 136 VAL A O 1
ATOM 1041 N N . HIS A 1 137 ? -16.193 15.058 -9.703 1.00 93.31 137 HIS A N 1
ATOM 1042 C CA . HIS A 1 137 ? -16.298 14.939 -8.252 1.00 93.31 137 HIS A CA 1
ATOM 1043 C C . HIS A 1 137 ? -17.243 13.801 -7.841 1.00 93.31 137 HIS A C 1
ATOM 1045 O O . HIS A 1 137 ? -16.896 12.991 -6.983 1.00 93.31 137 HIS A O 1
ATOM 1051 N N . ALA A 1 138 ? -18.412 13.702 -8.483 1.00 93.38 138 ALA A N 1
ATOM 1052 C CA . ALA A 1 138 ? -19.370 12.634 -8.221 1.00 93.38 138 ALA A CA 1
ATOM 1053 C C . ALA A 1 138 ? -18.811 11.245 -8.567 1.00 93.38 138 ALA A C 1
ATOM 1055 O O . ALA A 1 138 ? -19.044 10.305 -7.811 1.00 93.38 138 ALA A O 1
ATOM 1056 N N . LEU A 1 139 ? -18.056 11.119 -9.666 1.00 94.00 139 LEU A N 1
ATOM 1057 C CA . LEU A 1 139 ? -17.393 9.872 -10.050 1.00 94.00 139 LEU A CA 1
ATOM 1058 C C . LEU A 1 139 ? -16.396 9.422 -8.979 1.00 94.00 139 LEU A C 1
ATOM 1060 O O . LEU A 1 139 ? -16.519 8.304 -8.489 1.00 94.00 139 LEU A O 1
ATOM 1064 N N . ASN A 1 140 ? -15.459 10.295 -8.589 1.00 93.56 140 ASN A N 1
ATOM 1065 C CA . ASN A 1 140 ? -14.450 9.965 -7.576 1.00 93.56 140 ASN A CA 1
ATOM 1066 C C . ASN A 1 140 ? -15.124 9.533 -6.266 1.00 93.56 140 ASN A C 1
ATOM 1068 O O . ASN A 1 140 ? -14.860 8.447 -5.759 1.00 93.56 140 ASN A O 1
ATOM 1072 N N . LYS A 1 141 ? -16.090 10.330 -5.789 1.00 94.44 141 LYS A N 1
ATOM 1073 C CA . LYS A 1 141 ? -16.835 10.035 -4.562 1.00 94.44 141 LYS A CA 1
ATOM 1074 C C . LYS A 1 141 ? -17.595 8.710 -4.637 1.00 94.44 141 LYS A C 1
ATOM 1076 O O . LYS A 1 141 ? -17.708 8.006 -3.639 1.00 94.44 141 LYS A O 1
ATOM 1081 N N . HIS A 1 142 ? -18.165 8.377 -5.795 1.00 94.88 142 HIS A N 1
ATOM 1082 C CA . HIS A 1 142 ? -18.894 7.123 -5.959 1.00 94.88 142 HIS A CA 1
ATOM 1083 C C . HIS A 1 142 ? -17.961 5.912 -5.961 1.00 94.88 142 HIS A C 1
ATOM 1085 O O . HIS A 1 142 ? -18.313 4.897 -5.368 1.00 94.88 142 HIS A O 1
ATOM 1091 N N . VAL A 1 143 ? -16.783 6.018 -6.584 1.00 94.69 143 VAL A N 1
ATOM 1092 C CA . VAL A 1 143 ? -15.771 4.953 -6.546 1.00 94.69 143 VAL A CA 1
ATOM 1093 C C . VAL A 1 143 ? -15.297 4.732 -5.113 1.00 94.69 143 VAL A C 1
ATOM 1095 O O . VAL A 1 143 ? -15.408 3.613 -4.624 1.00 94.69 143 VAL A O 1
ATOM 1098 N N . GLU A 1 144 ? -14.883 5.793 -4.416 1.00 93.56 144 GLU A N 1
ATOM 1099 C CA . GLU A 1 144 ? -14.468 5.734 -3.005 1.00 93.56 144 GLU A CA 1
ATOM 1100 C C . GLU A 1 144 ? -15.547 5.074 -2.133 1.00 93.56 144 GLU A C 1
ATOM 1102 O O . GLU A 1 144 ? -15.286 4.077 -1.461 1.00 93.56 144 GLU A O 1
ATOM 1107 N N . LYS A 1 145 ? -16.796 5.551 -2.227 1.00 94.31 145 LYS A N 1
ATOM 1108 C CA . LYS A 1 145 ? -17.912 4.994 -1.455 1.00 94.31 145 LYS A CA 1
ATOM 1109 C C . LYS A 1 145 ? -18.221 3.543 -1.823 1.00 94.31 145 LYS A C 1
ATOM 1111 O O . LYS A 1 145 ? -18.559 2.752 -0.954 1.00 94.31 145 LYS A O 1
ATOM 1116 N N . SER A 1 146 ? -18.125 3.173 -3.100 1.00 94.62 146 SER A N 1
ATOM 1117 C CA . SER A 1 146 ? -18.387 1.797 -3.532 1.00 94.62 146 SER A CA 1
ATOM 1118 C C . SER A 1 146 ? -17.340 0.823 -2.991 1.00 94.62 146 SER A C 1
ATOM 1120 O O . SER A 1 146 ? -17.683 -0.311 -2.655 1.00 94.62 146 SER A O 1
ATOM 1122 N N . LEU A 1 147 ? -16.081 1.258 -2.885 1.00 94.94 147 LEU A N 1
ATOM 1123 C CA . LEU A 1 147 ? -15.014 0.480 -2.258 1.00 94.94 147 LEU A CA 1
ATOM 1124 C C . LEU A 1 147 ? -15.225 0.358 -0.746 1.00 94.94 147 LEU A C 1
ATOM 1126 O O . LEU A 1 147 ? -15.106 -0.741 -0.214 1.00 94.94 147 LEU A O 1
ATOM 1130 N N . GLU A 1 148 ? -15.624 1.438 -0.075 1.00 93.56 148 GLU A N 1
ATOM 1131 C CA . GLU A 1 148 ? -15.986 1.413 1.348 1.00 93.56 148 GLU A CA 1
ATOM 1132 C C . GLU A 1 148 ? -17.152 0.449 1.619 1.00 93.56 148 GLU A C 1
ATOM 1134 O O . GLU A 1 148 ? -17.011 -0.495 2.390 1.00 93.56 148 GLU A O 1
ATOM 1139 N N . GLU A 1 149 ? -18.261 0.583 0.886 1.00 93.38 149 GLU A N 1
ATOM 1140 C CA . GLU A 1 149 ? -19.427 -0.303 1.005 1.00 93.38 149 GLU A CA 1
ATOM 1141 C C . GLU A 1 149 ? -19.084 -1.766 0.677 1.00 93.38 149 GLU A C 1
ATOM 1143 O O . GLU A 1 149 ? -19.750 -2.688 1.151 1.00 93.38 149 GLU A O 1
ATOM 1148 N N . ARG A 1 150 ? -18.082 -2.014 -0.181 1.00 92.06 150 ARG A N 1
ATOM 1149 C CA . ARG A 1 150 ? -17.568 -3.370 -0.429 1.00 92.06 150 ARG A CA 1
ATOM 1150 C C . ARG A 1 150 ? -16.907 -3.932 0.817 1.00 92.06 150 ARG A C 1
ATOM 1152 O O . ARG A 1 150 ? -17.206 -5.073 1.145 1.00 92.06 150 ARG A O 1
ATOM 1159 N N . LEU A 1 151 ? -16.056 -3.161 1.487 1.00 93.88 151 LEU A N 1
ATOM 1160 C CA . LEU A 1 151 ? -15.390 -3.591 2.717 1.00 93.88 151 LEU A CA 1
ATOM 1161 C C . LEU A 1 151 ? -16.383 -3.784 3.860 1.00 93.88 151 LEU A C 1
ATOM 1163 O O . LEU A 1 151 ? -16.305 -4.791 4.557 1.00 93.88 151 LEU A O 1
ATOM 1167 N N . ASP A 1 152 ? -17.369 -2.897 3.985 1.00 93.81 152 ASP A N 1
ATOM 1168 C CA . ASP A 1 152 ? -18.406 -2.996 5.015 1.00 93.81 152 ASP A CA 1
ATOM 1169 C C . ASP A 1 152 ? -19.187 -4.313 4.943 1.00 93.81 152 ASP A C 1
ATOM 1171 O O . ASP A 1 152 ? -19.522 -4.896 5.970 1.00 93.81 152 ASP A O 1
ATOM 1175 N N . ARG A 1 153 ? -19.422 -4.850 3.737 1.00 93.81 153 ARG A N 1
ATOM 1176 C CA . ARG A 1 153 ? -20.091 -6.154 3.567 1.00 93.81 153 ARG A CA 1
ATOM 1177 C C . ARG A 1 153 ? -19.290 -7.345 4.094 1.00 93.81 153 ARG A C 1
ATOM 1179 O O . ARG A 1 153 ? -19.868 -8.416 4.261 1.00 93.81 153 ARG A O 1
ATOM 1186 N N . HIS A 1 154 ? -17.994 -7.166 4.321 1.00 94.38 154 HIS A N 1
ATOM 1187 C CA . HIS A 1 154 ? -17.090 -8.156 4.906 1.00 94.38 154 HIS A CA 1
ATOM 1188 C C . HIS A 1 154 ? -16.734 -7.822 6.366 1.00 94.38 154 HIS A C 1
ATOM 1190 O O . HIS A 1 154 ? -15.834 -8.436 6.934 1.00 94.38 154 HIS A O 1
ATOM 1196 N N . SER A 1 155 ? -17.429 -6.853 6.973 1.00 95.88 155 SER A N 1
ATOM 1197 C CA . SER A 1 155 ? -17.208 -6.418 8.350 1.00 95.88 155 SER A CA 1
ATOM 1198 C C . SER A 1 155 ? -18.316 -6.924 9.272 1.00 95.88 155 SER A C 1
ATOM 1200 O O . SER A 1 155 ? -19.486 -6.546 9.167 1.00 95.88 155 SER A O 1
ATOM 1202 N N . GLU A 1 156 ? -17.932 -7.760 10.230 1.00 96.56 156 GLU A N 1
ATOM 1203 C CA . GLU A 1 156 ? -18.806 -8.174 11.324 1.00 96.56 156 GLU A CA 1
ATOM 1204 C C . GLU A 1 156 ? -19.056 -7.001 12.281 1.00 96.56 156 GLU A C 1
ATOM 1206 O O . GLU A 1 156 ? -20.147 -6.872 12.839 1.00 96.56 156 GLU A O 1
ATOM 1211 N N . ALA A 1 157 ? -18.080 -6.102 12.435 1.00 97.25 157 ALA A N 1
ATOM 1212 C CA . ALA A 1 157 ? -18.248 -4.881 13.211 1.00 97.25 157 ALA A CA 1
ATOM 1213 C C . ALA A 1 157 ? -19.375 -3.996 12.653 1.00 97.25 157 ALA A C 1
ATOM 1215 O O . ALA A 1 157 ? -20.238 -3.574 13.425 1.00 97.25 157 ALA A O 1
ATOM 1216 N N . GLN A 1 158 ? -19.434 -3.779 11.332 1.00 96.44 158 GLN A N 1
ATOM 1217 C CA . GLN A 1 158 ? -20.536 -3.033 10.705 1.00 96.44 158 GLN A CA 1
ATOM 1218 C C . GLN A 1 158 ? -21.884 -3.721 10.935 1.00 96.44 158 GLN A C 1
ATOM 1220 O O . GLN A 1 158 ? -22.844 -3.079 11.363 1.00 96.44 158 GLN A O 1
ATOM 1225 N N . ARG A 1 159 ? -21.941 -5.050 10.783 1.00 95.50 159 ARG A N 1
ATOM 1226 C CA . ARG A 1 159 ? -23.152 -5.839 11.059 1.00 95.50 159 ARG A CA 1
ATOM 1227 C C . ARG A 1 159 ? -23.659 -5.639 12.494 1.00 95.50 159 ARG A C 1
ATOM 1229 O O . ARG A 1 159 ? -24.856 -5.462 12.715 1.00 95.50 159 ARG A O 1
ATOM 1236 N N . LEU A 1 160 ? -22.760 -5.625 13.481 1.00 96.25 160 LEU A N 1
ATOM 1237 C CA . LEU A 1 160 ? -23.111 -5.394 14.889 1.00 96.25 160 LEU A CA 1
ATOM 1238 C C . LEU A 1 160 ? -23.610 -3.968 15.161 1.00 96.25 160 LEU A C 1
ATOM 1240 O O . LEU A 1 160 ? -24.452 -3.771 16.047 1.00 96.25 160 LEU A O 1
ATOM 1244 N N . ILE A 1 161 ? -23.094 -2.975 14.434 1.00 96.25 161 ILE A N 1
ATOM 1245 C CA . ILE A 1 161 ? -23.559 -1.586 14.525 1.00 96.25 161 ILE A CA 1
ATOM 1246 C C . ILE A 1 161 ? -24.976 -1.468 13.959 1.00 96.25 161 ILE A C 1
ATOM 1248 O O . ILE A 1 161 ? -25.843 -0.901 14.630 1.00 96.25 161 ILE A O 1
ATOM 1252 N N . GLU A 1 162 ? -25.238 -2.063 12.792 1.00 93.38 162 GLU A N 1
ATOM 1253 C CA . GLU A 1 162 ? -26.569 -2.102 12.172 1.00 93.38 162 GLU A CA 1
ATOM 1254 C C . GLU A 1 162 ? -27.609 -2.736 13.111 1.00 93.38 162 GLU A C 1
ATOM 1256 O O . GLU A 1 162 ? -28.681 -2.174 13.348 1.00 93.38 162 GLU A O 1
ATOM 1261 N N . GLU A 1 163 ? -27.273 -3.864 13.744 1.00 92.81 163 GLU A N 1
ATOM 1262 C CA . GLU A 1 163 ? -28.139 -4.518 14.737 1.00 92.81 163 GLU A CA 1
ATOM 1263 C C . GLU A 1 163 ? -28.406 -3.650 15.978 1.00 92.81 163 GLU A C 1
ATOM 1265 O O . GLU A 1 163 ? -29.424 -3.810 16.660 1.00 92.81 163 GLU A O 1
ATOM 1270 N N . SER A 1 164 ? -27.504 -2.711 16.268 1.00 91.00 164 SER A N 1
ATOM 1271 C CA . SER A 1 164 ? -27.555 -1.823 17.431 1.00 91.00 164 SER A CA 1
ATOM 1272 C C . SER A 1 164 ? -28.160 -0.445 17.118 1.00 91.00 164 SER A C 1
ATOM 1274 O O . SER A 1 164 ? -28.207 0.404 18.015 1.00 91.00 164 SER A O 1
ATOM 1276 N N . GLU A 1 165 ? -28.678 -0.220 15.901 1.00 83.56 165 GLU A N 1
ATOM 1277 C CA . GLU A 1 165 ? -29.123 1.093 15.393 1.00 83.56 165 GLU A CA 1
ATOM 1278 C C . GLU A 1 165 ? -30.059 1.830 16.364 1.00 83.56 165 GLU A C 1
ATOM 1280 O O . GLU A 1 165 ? -29.875 3.011 16.662 1.00 83.56 165 GLU A O 1
ATOM 1285 N N . LYS A 1 166 ? -31.050 1.122 16.918 1.00 86.25 166 LYS A N 1
ATOM 1286 C CA . LYS A 1 166 ? -32.049 1.714 17.825 1.00 86.25 166 LYS A CA 1
ATOM 1287 C C . LYS A 1 166 ? -31.475 2.147 19.174 1.00 86.25 166 LYS A C 1
ATOM 1289 O O . LYS A 1 166 ? -32.124 2.921 19.871 1.00 86.25 166 LYS A O 1
ATOM 1294 N N . SER A 1 167 ? -30.315 1.615 19.556 1.00 89.00 167 SER A N 1
ATOM 1295 C CA . SER A 1 167 ? -29.701 1.839 20.867 1.00 89.00 167 SER A CA 1
ATOM 1296 C C . SER A 1 167 ? -28.615 2.911 20.869 1.00 89.00 167 SER A C 1
ATOM 1298 O O . SER A 1 167 ? -28.487 3.586 21.876 1.00 89.00 167 SER A O 1
ATOM 1300 N N . LEU A 1 168 ? -27.885 3.101 19.763 1.00 89.38 168 LEU A N 1
ATOM 1301 C CA . LEU A 1 168 ? -26.758 4.045 19.682 1.00 89.38 168 LEU A CA 1
ATOM 1302 C C . LEU A 1 168 ? -27.208 5.485 19.373 1.00 89.38 168 LEU A C 1
ATOM 1304 O O . LEU A 1 168 ? -26.558 6.454 19.754 1.00 89.38 168 LEU A O 1
ATOM 1308 N N . GLY A 1 169 ? -28.349 5.656 18.699 1.00 92.06 169 GLY A N 1
ATOM 1309 C CA . GLY A 1 169 ? -28.707 6.947 18.112 1.00 92.06 169 GLY A CA 1
ATOM 1310 C C . GLY A 1 169 ? -27.795 7.303 16.929 1.00 92.06 169 GLY A C 1
ATOM 1311 O O . GLY A 1 169 ? -26.725 6.734 16.747 1.00 92.06 169 GLY A O 1
ATOM 1312 N N . LYS A 1 170 ? -28.246 8.225 16.072 1.00 93.75 170 LYS A N 1
ATOM 1313 C CA . LYS A 1 170 ? -27.604 8.456 14.768 1.00 93.75 170 LYS A CA 1
ATOM 1314 C C . LYS A 1 170 ? -26.145 8.920 14.872 1.00 93.75 170 LYS A C 1
ATOM 1316 O O . LYS A 1 170 ? -25.308 8.415 14.144 1.00 93.75 170 LYS A O 1
ATOM 1321 N N . GLU A 1 171 ? -25.863 9.880 15.747 1.00 94.50 171 GLU A N 1
ATOM 1322 C CA . GLU A 1 171 ? -24.536 10.501 15.862 1.00 94.50 171 GLU A CA 1
ATOM 1323 C C . GLU A 1 171 ? -23.466 9.492 16.300 1.00 94.50 171 GLU A C 1
ATOM 1325 O O . GLU A 1 171 ? -22.488 9.290 15.587 1.00 94.50 171 GLU A O 1
ATOM 1330 N N . ASP A 1 172 ? -23.692 8.791 17.411 1.00 95.62 172 ASP A N 1
ATOM 1331 C CA . ASP A 1 172 ? -22.769 7.771 17.910 1.00 95.62 172 ASP A CA 1
ATOM 1332 C C . ASP A 1 172 ? -22.671 6.561 16.979 1.00 95.62 172 ASP A C 1
ATOM 1334 O O . ASP A 1 172 ? -21.613 5.945 16.899 1.00 95.62 172 ASP A O 1
ATOM 1338 N N . ARG A 1 173 ? -23.755 6.211 16.271 1.00 96.19 173 ARG A N 1
ATOM 1339 C CA . ARG A 1 173 ? -23.714 5.164 15.246 1.00 96.19 173 ARG A CA 1
ATOM 1340 C C . ARG A 1 173 ? -22.766 5.564 14.121 1.00 96.19 173 ARG A C 1
ATOM 1342 O O . ARG A 1 173 ? -21.822 4.831 13.865 1.00 96.19 173 ARG A O 1
ATOM 1349 N N . ASP A 1 174 ? -22.996 6.718 13.497 1.00 95.88 174 ASP A N 1
ATOM 1350 C CA . ASP A 1 174 ? -22.192 7.188 12.367 1.00 95.88 174 ASP A CA 1
ATOM 1351 C C . ASP A 1 174 ? -20.703 7.323 12.787 1.00 95.88 174 ASP A C 1
ATOM 1353 O O . ASP A 1 174 ? -19.807 6.922 12.046 1.00 95.88 174 ASP A O 1
ATOM 1357 N N . ALA A 1 175 ? -20.430 7.787 14.016 1.00 97.25 175 ALA A N 1
ATOM 1358 C CA . ALA A 1 175 ? -19.074 7.834 14.571 1.00 97.25 175 ALA A CA 1
ATOM 1359 C C . ALA A 1 175 ? -18.464 6.438 14.800 1.00 97.25 175 ALA A C 1
ATOM 1361 O O . ALA A 1 175 ? -17.287 6.225 14.509 1.00 97.25 175 ALA A O 1
ATOM 1362 N N . LEU A 1 176 ? -19.233 5.481 15.326 1.00 97.31 176 LEU A N 1
ATOM 1363 C CA . LEU A 1 176 ? -18.755 4.122 15.580 1.00 97.31 176 LEU A CA 1
ATOM 1364 C C . LEU A 1 176 ? -18.507 3.344 14.278 1.00 97.31 176 LEU A C 1
ATOM 1366 O O . LEU A 1 176 ? -17.571 2.548 14.233 1.00 97.31 176 LEU A O 1
ATOM 1370 N N . GLU A 1 177 ? -19.290 3.594 13.223 1.00 97.25 177 GLU A N 1
ATOM 1371 C CA . GLU A 1 177 ? -19.057 3.034 11.882 1.00 97.25 177 GLU A CA 1
ATOM 1372 C C . GLU A 1 177 ? -17.683 3.455 11.354 1.00 97.25 177 GLU A C 1
ATOM 1374 O O . GLU A 1 177 ? -16.892 2.596 10.961 1.00 97.25 177 GLU A O 1
ATOM 1379 N N . GLU A 1 178 ? -17.368 4.753 11.409 1.00 97.06 178 GLU A N 1
ATOM 1380 C CA . GLU A 1 178 ? -16.078 5.300 10.969 1.00 97.06 178 GLU A CA 1
ATOM 1381 C C . GLU A 1 178 ? -14.911 4.728 11.788 1.00 97.06 178 GLU A C 1
ATOM 1383 O O . GLU A 1 178 ? -13.928 4.246 11.223 1.00 97.06 178 GLU A O 1
ATOM 1388 N N . GLN A 1 179 ? -15.046 4.699 13.118 1.00 98.00 179 GLN A N 1
ATOM 1389 C CA . GLN A 1 179 ? -14.031 4.136 14.016 1.00 98.00 179 GLN A CA 1
ATOM 1390 C C . GLN A 1 179 ? -13.793 2.642 13.759 1.00 98.00 179 GLN A C 1
ATOM 1392 O O . GLN A 1 179 ? -12.651 2.183 13.784 1.00 98.00 179 GLN A O 1
ATOM 1397 N N . ALA A 1 180 ? -14.852 1.868 13.497 1.00 98.06 180 ALA A N 1
ATOM 1398 C CA . ALA A 1 180 ? -14.744 0.446 13.186 1.00 98.06 180 ALA A CA 1
ATOM 1399 C C . ALA A 1 180 ? -14.078 0.203 11.822 1.00 98.06 180 ALA A C 1
ATOM 1401 O O . ALA A 1 180 ? -13.225 -0.683 11.715 1.00 98.06 180 ALA A O 1
ATOM 1402 N N . ARG A 1 181 ? -14.406 1.003 10.794 1.00 97.50 181 ARG A N 1
ATOM 1403 C CA . ARG A 1 181 ? -13.730 0.944 9.483 1.00 97.50 181 ARG A CA 1
ATOM 1404 C C . ARG A 1 181 ? -12.244 1.240 9.621 1.00 97.50 181 ARG A C 1
ATOM 1406 O O . ARG A 1 181 ? -11.420 0.461 9.139 1.00 97.50 181 ARG A O 1
ATOM 1413 N N . GLU A 1 182 ? -11.903 2.341 10.292 1.00 97.75 182 GLU A N 1
ATOM 1414 C CA . GLU A 1 182 ? -10.511 2.738 10.490 1.00 97.75 182 GLU A CA 1
ATOM 1415 C C . GLU A 1 182 ? -9.748 1.656 11.258 1.00 97.75 182 GLU A C 1
ATOM 1417 O O . GLU A 1 182 ? -8.705 1.211 10.788 1.00 97.75 182 GLU A O 1
ATOM 1422 N N . LEU A 1 183 ? -10.296 1.147 12.365 1.00 98.12 183 LEU A N 1
ATOM 1423 C CA . LEU A 1 183 ? -9.624 0.141 13.184 1.00 98.12 183 LEU A CA 1
ATOM 1424 C C . LEU A 1 183 ? -9.397 -1.191 12.448 1.00 98.12 183 LEU A C 1
ATOM 1426 O O . LEU A 1 183 ? -8.314 -1.777 12.564 1.00 98.12 183 LEU A O 1
ATOM 1430 N N . SER A 1 184 ? -10.377 -1.642 11.660 1.00 98.25 184 SER A N 1
ATOM 1431 C CA . SER A 1 184 ? -10.250 -2.845 10.824 1.00 98.25 184 SER A CA 1
ATOM 1432 C C . SER A 1 184 ? -9.171 -2.663 9.765 1.00 98.25 184 SER A C 1
ATOM 1434 O O . SER A 1 184 ? -8.288 -3.512 9.612 1.00 98.25 184 SER A O 1
ATOM 1436 N N . ARG A 1 185 ? -9.166 -1.503 9.096 1.00 97.62 185 ARG A N 1
ATOM 1437 C CA . ARG A 1 185 ? -8.142 -1.157 8.109 1.00 97.62 185 ARG A CA 1
ATOM 1438 C C . ARG A 1 185 ? -6.761 -1.080 8.749 1.00 97.62 185 ARG A C 1
ATOM 1440 O O . ARG A 1 185 ? -5.812 -1.631 8.200 1.00 97.62 185 ARG A O 1
ATOM 1447 N N . THR A 1 186 ? -6.621 -0.434 9.904 1.00 98.38 186 THR A N 1
ATOM 1448 C CA . THR A 1 186 ? -5.342 -0.349 10.616 1.00 98.38 186 THR A CA 1
ATOM 1449 C C . THR A 1 186 ? -4.830 -1.734 10.998 1.00 98.38 186 THR A C 1
ATOM 1451 O O . THR A 1 186 ? -3.656 -2.024 10.784 1.00 98.38 186 THR A O 1
ATOM 1454 N N . SER A 1 187 ? -5.700 -2.611 11.503 1.00 98.44 187 SER A N 1
ATOM 1455 C CA . SER A 1 187 ? -5.335 -3.995 11.821 1.00 98.44 187 SER A CA 1
ATOM 1456 C C . SER A 1 187 ? -4.844 -4.754 10.579 1.00 98.44 187 SER A C 1
ATOM 1458 O O . SER A 1 187 ? -3.765 -5.352 10.603 1.00 98.44 187 SER A O 1
ATOM 1460 N N . TYR A 1 188 ? -5.557 -4.636 9.454 1.00 98.50 188 TYR A N 1
ATOM 1461 C CA . TYR A 1 188 ? -5.126 -5.190 8.166 1.00 98.50 188 TYR A CA 1
ATOM 1462 C C . TYR A 1 188 ? -3.755 -4.657 7.727 1.00 98.50 188 TYR A C 1
ATOM 1464 O O . TYR A 1 188 ? -2.881 -5.439 7.349 1.00 98.50 188 TYR A O 1
ATOM 1472 N N . LEU A 1 189 ? -3.520 -3.344 7.821 1.00 98.50 189 LEU A N 1
ATOM 1473 C CA . LEU A 1 189 ? -2.238 -2.743 7.450 1.00 98.50 189 LEU A CA 1
ATOM 1474 C C . LEU A 1 189 ? -1.073 -3.324 8.259 1.00 98.50 189 LEU A C 1
ATOM 1476 O O . LEU A 1 189 ? -0.036 -3.661 7.688 1.00 98.50 189 LEU A O 1
ATOM 1480 N N . VAL A 1 190 ? -1.257 -3.457 9.574 1.00 98.62 190 VAL A N 1
ATOM 1481 C CA . VAL A 1 190 ? -0.216 -3.905 10.507 1.00 98.62 190 VAL A CA 1
ATOM 1482 C C . VAL A 1 190 ? 0.090 -5.391 10.343 1.00 98.62 190 VAL A C 1
ATOM 1484 O O . VAL A 1 190 ? 1.258 -5.773 10.261 1.00 98.62 190 VAL A O 1
ATOM 1487 N N . PHE A 1 191 ? -0.942 -6.234 10.311 1.00 98.44 191 PHE A N 1
ATOM 1488 C CA . PHE A 1 191 ? -0.770 -7.684 10.425 1.00 98.44 191 PHE A CA 1
ATOM 1489 C C . PHE A 1 191 ? -0.807 -8.427 9.093 1.00 98.44 191 PHE A C 1
ATOM 1491 O O . PHE A 1 191 ? -0.411 -9.591 9.045 1.00 98.44 191 PHE A O 1
ATOM 1498 N N . VAL A 1 192 ? -1.253 -7.773 8.019 1.00 98.19 192 VAL A N 1
ATOM 1499 C CA . VAL A 1 192 ? -1.395 -8.400 6.703 1.00 98.19 192 VAL A CA 1
ATOM 1500 C C . VAL A 1 192 ? -0.640 -7.616 5.636 1.00 98.19 192 VAL A C 1
ATOM 1502 O O . VAL A 1 192 ? 0.332 -8.131 5.087 1.00 98.19 192 VAL A O 1
ATOM 1505 N N . ALA A 1 193 ? -1.027 -6.369 5.358 1.00 97.81 193 ALA A N 1
ATOM 1506 C CA . ALA A 1 193 ? -0.512 -5.638 4.200 1.00 97.81 193 ALA A CA 1
ATOM 1507 C C . ALA A 1 193 ? 0.992 -5.338 4.298 1.00 97.81 193 ALA A C 1
ATOM 1509 O O . ALA A 1 193 ? 1.724 -5.578 3.340 1.00 97.81 193 ALA A O 1
ATOM 1510 N N . ALA A 1 194 ? 1.482 -4.850 5.443 1.00 98.19 194 ALA A N 1
ATOM 1511 C CA . ALA A 1 194 ? 2.904 -4.545 5.608 1.00 98.19 194 ALA A CA 1
ATOM 1512 C C . ALA A 1 194 ? 3.794 -5.814 5.597 1.00 98.19 194 ALA A C 1
ATOM 1514 O O . ALA A 1 194 ? 4.800 -5.824 4.880 1.00 98.19 194 ALA A O 1
ATOM 1515 N N . PRO A 1 195 ? 3.430 -6.926 6.275 1.00 98.06 195 PRO A N 1
ATOM 1516 C CA . PRO A 1 195 ? 4.118 -8.206 6.094 1.00 98.06 195 PRO A CA 1
ATOM 1517 C C . PRO A 1 195 ? 4.118 -8.722 4.648 1.00 98.06 195 PRO A C 1
ATOM 1519 O O . PRO A 1 195 ? 5.145 -9.222 4.187 1.00 98.06 195 PRO A O 1
ATOM 1522 N N . LEU A 1 196 ? 3.007 -8.578 3.916 1.00 96.56 196 LEU A N 1
ATOM 1523 C CA . LEU A 1 196 ? 2.940 -8.955 2.500 1.00 96.56 196 LEU A CA 1
ATOM 1524 C C . LEU A 1 196 ? 3.843 -8.075 1.626 1.00 96.56 196 LEU A C 1
ATOM 1526 O O . LEU A 1 196 ? 4.531 -8.604 0.757 1.00 96.56 196 LEU A O 1
ATOM 1530 N N . ALA A 1 197 ? 3.914 -6.767 1.887 1.00 97.44 197 ALA A N 1
ATOM 1531 C CA . ALA A 1 197 ? 4.826 -5.866 1.182 1.00 97.44 197 ALA A CA 1
ATOM 1532 C C . ALA A 1 197 ? 6.300 -6.251 1.410 1.00 97.44 197 ALA A C 1
ATOM 1534 O O . ALA A 1 197 ? 7.082 -6.291 0.462 1.00 97.44 197 ALA A O 1
ATOM 1535 N N . LYS A 1 198 ? 6.684 -6.627 2.642 1.00 98.31 198 LYS A N 1
ATOM 1536 C CA . LYS A 1 198 ? 8.020 -7.193 2.917 1.00 98.31 198 LYS A CA 1
ATOM 1537 C C . LYS A 1 198 ? 8.272 -8.456 2.088 1.00 98.31 198 LYS A C 1
ATOM 1539 O O . LYS A 1 198 ? 9.325 -8.567 1.462 1.00 98.31 198 LYS A O 1
ATOM 1544 N N . ALA A 1 199 ? 7.318 -9.387 2.076 1.00 97.25 199 ALA A N 1
ATOM 1545 C CA . ALA A 1 199 ? 7.438 -10.635 1.326 1.00 97.25 199 ALA A CA 1
ATOM 1546 C C . ALA A 1 199 ? 7.555 -10.403 -0.194 1.00 97.25 199 ALA A C 1
ATOM 1548 O O . ALA A 1 199 ? 8.294 -11.124 -0.864 1.00 97.25 199 ALA A O 1
ATOM 1549 N N . ASP A 1 200 ? 6.889 -9.384 -0.745 1.00 96.25 200 ASP A N 1
ATOM 1550 C CA . ASP A 1 200 ? 7.035 -9.015 -2.157 1.00 96.25 200 ASP A CA 1
ATOM 1551 C C . ASP A 1 200 ? 8.439 -8.466 -2.468 1.00 96.25 200 ASP A C 1
ATOM 1553 O O . ASP A 1 200 ? 9.049 -8.869 -3.459 1.00 96.25 200 ASP A O 1
ATOM 1557 N N . ILE A 1 201 ? 9.015 -7.630 -1.592 1.00 98.06 201 ILE A N 1
ATOM 1558 C CA . ILE A 1 201 ? 10.412 -7.173 -1.732 1.00 98.06 201 ILE A CA 1
ATOM 1559 C C . ILE A 1 201 ? 11.371 -8.376 -1.739 1.00 98.06 201 ILE A C 1
ATOM 1561 O O . ILE A 1 201 ? 12.246 -8.464 -2.602 1.00 98.06 201 ILE A O 1
ATOM 1565 N N . GLU A 1 202 ? 11.195 -9.320 -0.807 1.00 97.69 202 GLU A N 1
ATOM 1566 C CA . GLU A 1 202 ? 11.994 -10.552 -0.734 1.00 97.69 202 GLU A CA 1
ATOM 1567 C C . GLU A 1 202 ? 11.871 -11.389 -2.017 1.00 97.69 202 GLU A C 1
ATOM 1569 O O . GLU A 1 202 ? 12.883 -11.834 -2.565 1.00 97.69 202 GLU A O 1
ATOM 1574 N N . ALA A 1 203 ? 10.652 -11.564 -2.534 1.00 94.75 203 ALA A N 1
ATOM 1575 C CA . ALA A 1 203 ? 10.400 -12.310 -3.762 1.00 94.75 203 ALA A CA 1
ATOM 1576 C C . ALA A 1 203 ? 11.065 -11.654 -4.983 1.00 94.75 203 ALA A C 1
ATOM 1578 O O . ALA A 1 203 ? 11.740 -12.332 -5.761 1.00 94.75 203 ALA A O 1
ATOM 1579 N N . LYS A 1 204 ? 10.944 -10.330 -5.138 1.00 95.56 204 LYS A N 1
ATOM 1580 C CA . LYS A 1 204 ? 11.579 -9.603 -6.249 1.00 95.56 204 LYS A CA 1
ATOM 1581 C C . LYS A 1 204 ? 13.104 -9.629 -6.166 1.00 95.56 204 LYS A C 1
ATOM 1583 O O . LYS A 1 204 ? 13.759 -9.749 -7.202 1.00 95.56 204 LYS A O 1
ATOM 1588 N N . LEU A 1 205 ? 13.676 -9.558 -4.960 1.00 96.44 205 LEU A N 1
ATOM 1589 C CA . LEU A 1 205 ? 15.119 -9.713 -4.751 1.00 96.44 205 LEU A CA 1
ATOM 1590 C C . LEU A 1 205 ? 15.607 -11.118 -5.109 1.00 96.44 205 LEU A C 1
ATOM 1592 O O . LEU A 1 205 ? 16.659 -11.247 -5.732 1.00 96.44 205 LEU A O 1
ATOM 1596 N N . ALA A 1 206 ? 14.837 -12.157 -4.777 1.00 94.75 206 ALA A N 1
ATOM 1597 C CA . ALA A 1 206 ? 15.171 -13.532 -5.142 1.00 94.75 206 ALA A CA 1
ATOM 1598 C C . ALA A 1 206 ? 15.225 -13.740 -6.670 1.00 94.75 206 ALA A C 1
ATOM 1600 O O . ALA A 1 206 ? 16.028 -14.535 -7.157 1.00 94.75 206 ALA A O 1
ATOM 1601 N N . GLU A 1 207 ? 14.423 -12.999 -7.442 1.00 94.38 207 GLU A N 1
ATOM 1602 C CA . GLU A 1 207 ? 14.459 -13.030 -8.912 1.00 94.38 207 GLU A CA 1
ATOM 1603 C C . GLU A 1 207 ? 15.530 -12.119 -9.536 1.00 94.38 207 GLU A C 1
ATOM 1605 O O . GLU A 1 207 ? 15.848 -12.256 -10.723 1.00 94.38 207 GLU A O 1
ATOM 1610 N N . ALA A 1 208 ? 16.096 -11.186 -8.767 1.00 95.25 208 ALA A N 1
ATOM 1611 C CA . ALA A 1 208 ? 16.874 -10.071 -9.302 1.00 95.25 208 ALA A CA 1
ATOM 1612 C C . ALA A 1 208 ? 18.129 -10.510 -10.074 1.00 95.25 208 ALA A C 1
ATOM 1614 O O . ALA A 1 208 ? 18.498 -9.873 -11.060 1.00 95.25 208 ALA A O 1
ATOM 1615 N N . GLU A 1 209 ? 18.768 -11.617 -9.684 1.00 96.00 209 GLU A N 1
ATOM 1616 C CA . GLU A 1 209 ? 19.914 -12.160 -10.425 1.00 96.00 209 GLU A CA 1
ATOM 1617 C C . GLU A 1 209 ? 19.530 -12.659 -11.821 1.00 96.00 209 GLU A C 1
ATOM 1619 O O . GLU A 1 209 ? 20.263 -12.436 -12.785 1.00 96.00 209 GLU A O 1
ATOM 1624 N N . GLN A 1 210 ? 18.388 -13.338 -11.948 1.00 97.19 210 GLN A N 1
ATOM 1625 C CA . GLN A 1 210 ? 17.922 -13.831 -13.241 1.00 97.19 210 GLN A CA 1
ATOM 1626 C C . GLN A 1 210 ? 17.492 -12.666 -14.134 1.00 97.19 210 GLN A C 1
ATOM 1628 O O . GLN A 1 210 ? 17.816 -12.658 -15.319 1.00 97.19 210 GLN A O 1
ATOM 1633 N N . VAL A 1 211 ? 16.833 -11.659 -13.559 1.00 98.06 211 VAL A N 1
ATOM 1634 C CA . VAL A 1 211 ? 16.490 -10.412 -14.255 1.00 98.06 211 VAL A CA 1
ATOM 1635 C C . VAL A 1 211 ? 17.748 -9.713 -14.772 1.00 98.06 211 VAL A C 1
ATOM 1637 O O . VAL A 1 211 ? 17.790 -9.309 -15.932 1.00 98.06 211 VAL A O 1
ATOM 1640 N N . GLN A 1 212 ? 18.796 -9.620 -13.952 1.00 97.88 212 GLN A N 1
ATOM 1641 C CA . GLN A 1 212 ? 20.066 -9.015 -14.348 1.00 97.88 212 GLN A CA 1
ATOM 1642 C C . GLN A 1 212 ? 20.701 -9.738 -15.544 1.00 97.88 212 GLN A C 1
ATOM 1644 O O . GLN A 1 212 ? 21.115 -9.074 -16.493 1.00 97.88 212 GLN A O 1
ATOM 1649 N N . ARG A 1 213 ? 20.706 -11.080 -15.554 1.00 98.19 213 ARG A N 1
ATOM 1650 C CA . ARG A 1 213 ? 21.187 -11.864 -16.709 1.00 98.19 213 ARG A CA 1
ATOM 1651 C C . ARG A 1 213 ? 20.369 -11.591 -17.968 1.00 98.19 213 ARG A C 1
ATOM 1653 O O . ARG A 1 213 ? 20.942 -11.393 -19.032 1.00 98.19 213 ARG A O 1
ATOM 1660 N N . THR A 1 214 ? 19.045 -11.530 -17.852 1.00 98.50 214 THR A N 1
ATOM 1661 C CA . THR A 1 214 ? 18.160 -11.223 -18.986 1.00 98.50 214 THR A CA 1
ATOM 1662 C C . THR A 1 214 ? 18.428 -9.830 -19.557 1.00 98.50 214 THR A C 1
ATOM 1664 O O . THR A 1 214 ? 18.400 -9.652 -20.776 1.00 98.50 214 THR A O 1
ATOM 1667 N N . LEU A 1 215 ? 18.711 -8.841 -18.703 1.00 98.31 215 LEU A N 1
ATOM 1668 C CA . LEU A 1 215 ? 19.100 -7.496 -19.135 1.00 98.31 215 LEU A CA 1
ATOM 1669 C C . LEU A 1 215 ? 20.468 -7.499 -19.829 1.00 98.31 215 LEU A C 1
ATOM 1671 O O . LEU A 1 215 ? 20.596 -6.873 -20.877 1.00 98.31 215 LEU A O 1
ATOM 1675 N N . ASP A 1 216 ? 21.447 -8.244 -19.308 1.00 98.25 216 ASP A N 1
ATOM 1676 C CA . ASP A 1 216 ? 22.768 -8.410 -19.934 1.00 98.25 216 ASP A CA 1
ATOM 1677 C C . ASP A 1 216 ? 22.667 -9.048 -21.330 1.00 98.25 216 ASP A C 1
ATOM 1679 O O . ASP A 1 216 ? 23.256 -8.560 -22.298 1.00 98.25 216 ASP A O 1
ATOM 1683 N N . GLU A 1 217 ? 21.892 -10.127 -21.453 1.00 98.25 217 GLU A N 1
ATOM 1684 C CA . GLU A 1 217 ? 21.644 -10.813 -22.724 1.00 98.25 217 GLU A CA 1
ATOM 1685 C C . GLU A 1 217 ? 20.904 -9.909 -23.718 1.00 98.25 217 GLU A C 1
ATOM 1687 O O . GLU A 1 217 ? 21.262 -9.861 -24.897 1.00 98.25 217 GLU A O 1
ATOM 1692 N N . SER A 1 218 ? 19.912 -9.151 -23.239 1.00 97.88 218 SER A N 1
ATOM 1693 C CA . SER A 1 218 ? 19.152 -8.200 -24.057 1.00 97.88 218 SER A CA 1
ATOM 1694 C C . SER A 1 218 ? 20.029 -7.047 -24.545 1.00 97.88 218 SER A C 1
ATOM 1696 O O . SER A 1 218 ? 20.014 -6.741 -25.736 1.00 97.88 218 SER A O 1
ATOM 1698 N N . GLU A 1 219 ? 20.828 -6.433 -23.664 1.00 98.19 219 GLU A N 1
ATOM 1699 C CA . GLU A 1 219 ? 21.771 -5.366 -24.024 1.00 98.19 219 GLU A CA 1
ATOM 1700 C C . GLU A 1 219 ? 22.735 -5.848 -25.112 1.00 98.19 219 GLU A C 1
ATOM 1702 O O . GLU A 1 219 ? 22.916 -5.167 -26.126 1.00 98.19 219 GLU A O 1
ATOM 1707 N N . LYS A 1 220 ? 23.321 -7.037 -24.927 1.00 98.19 220 LYS A N 1
ATOM 1708 C CA . LYS A 1 220 ? 24.249 -7.624 -25.894 1.00 98.19 220 LYS A CA 1
ATOM 1709 C C . LYS A 1 220 ? 23.574 -7.864 -27.245 1.00 98.19 220 LYS A C 1
ATOM 1711 O O . LYS A 1 220 ? 24.078 -7.393 -28.262 1.00 98.19 220 LYS A O 1
ATOM 1716 N N . ALA A 1 221 ? 22.428 -8.545 -27.255 1.00 97.88 221 ALA A N 1
ATOM 1717 C CA . ALA A 1 221 ? 21.713 -8.876 -28.485 1.00 97.88 221 ALA A CA 1
ATOM 1718 C C . ALA A 1 221 ? 21.278 -7.623 -29.261 1.00 97.88 221 ALA A C 1
ATOM 1720 O O . ALA A 1 221 ? 21.384 -7.578 -30.487 1.00 97.88 221 ALA A O 1
ATOM 1721 N N . TYR A 1 222 ? 20.805 -6.586 -28.565 1.00 98.06 222 TYR A N 1
ATOM 1722 C CA . TYR A 1 222 ? 20.415 -5.332 -29.205 1.00 98.06 222 TYR A CA 1
ATOM 1723 C C . TYR A 1 222 ? 21.614 -4.512 -29.692 1.00 98.06 222 TYR A C 1
ATOM 1725 O O . TYR A 1 222 ? 21.532 -3.916 -30.765 1.00 98.06 222 TYR A O 1
ATOM 1733 N N . SER A 1 223 ? 22.737 -4.536 -28.971 1.00 97.75 223 SER A N 1
ATOM 1734 C CA . SER A 1 223 ? 23.983 -3.896 -29.416 1.00 97.75 223 SER A CA 1
ATOM 1735 C C . SER A 1 223 ? 24.509 -4.539 -30.699 1.00 97.75 223 SER A C 1
ATOM 1737 O O . SER A 1 223 ? 24.728 -3.832 -31.679 1.00 97.75 223 SER A O 1
ATOM 1739 N N . GLU A 1 224 ? 24.599 -5.871 -30.747 1.00 97.88 224 GLU A N 1
ATOM 1740 C CA . GLU A 1 224 ? 24.993 -6.610 -31.956 1.00 97.88 224 GLU A CA 1
ATOM 1741 C C . GLU A 1 224 ? 24.040 -6.320 -33.127 1.00 97.88 224 GLU A C 1
ATOM 1743 O O . GLU A 1 224 ? 24.481 -6.042 -34.241 1.00 97.88 224 GLU A O 1
ATOM 1748 N N . ARG A 1 225 ? 22.722 -6.297 -32.874 1.00 97.00 225 ARG A N 1
ATOM 1749 C CA . ARG A 1 225 ? 21.719 -5.968 -33.898 1.00 97.00 225 ARG A CA 1
ATOM 1750 C C . ARG A 1 225 ? 21.863 -4.532 -34.416 1.00 97.00 225 ARG A C 1
ATOM 1752 O O . ARG A 1 225 ? 21.651 -4.293 -35.598 1.00 97.00 225 ARG A O 1
ATOM 1759 N N . SER A 1 226 ? 22.225 -3.574 -33.563 1.00 96.44 226 SER A N 1
ATOM 1760 C CA . SER A 1 226 ? 22.424 -2.175 -33.974 1.00 96.44 226 SER A CA 1
ATOM 1761 C C . SER A 1 226 ? 23.623 -1.973 -34.909 1.00 96.44 226 SER A C 1
ATOM 1763 O O . SER A 1 226 ? 23.650 -0.999 -35.660 1.00 96.44 226 SER A O 1
ATOM 1765 N N . GLU A 1 227 ? 24.576 -2.906 -34.910 1.00 96.75 227 GLU A N 1
ATOM 1766 C CA . GLU A 1 227 ? 25.770 -2.889 -35.763 1.00 96.75 227 GLU A CA 1
ATOM 1767 C C . GLU A 1 227 ? 25.579 -3.697 -37.062 1.00 96.75 227 GLU A C 1
ATOM 1769 O O . GLU A 1 227 ? 26.439 -3.676 -37.947 1.00 96.75 227 GLU A O 1
ATOM 1774 N N . ASP A 1 228 ? 24.441 -4.385 -37.219 1.00 96.38 228 ASP A N 1
ATOM 1775 C CA . ASP A 1 228 ? 24.157 -5.216 -38.386 1.00 96.38 228 ASP A CA 1
ATOM 1776 C C . ASP A 1 228 ? 23.913 -4.358 -39.642 1.00 96.38 228 ASP A C 1
ATOM 1778 O O . ASP A 1 228 ? 22.895 -3.674 -39.815 1.00 96.38 228 ASP A O 1
ATOM 1782 N N . SER A 1 229 ? 24.883 -4.415 -40.555 1.00 94.94 229 SER A N 1
ATOM 1783 C CA . SER A 1 229 ? 24.843 -3.709 -41.839 1.00 94.94 229 SER A CA 1
ATOM 1784 C C . SER A 1 229 ? 23.730 -4.181 -42.785 1.00 94.94 229 SER A C 1
ATOM 1786 O O . SER A 1 229 ? 23.431 -3.474 -43.745 1.00 94.94 229 SER A O 1
ATOM 1788 N N . SER A 1 230 ? 23.119 -5.346 -42.533 1.00 96.69 230 SER A N 1
ATOM 1789 C CA . SER A 1 230 ? 22.024 -5.888 -43.347 1.00 96.69 230 SER A CA 1
ATOM 1790 C C . SER A 1 230 ? 20.652 -5.290 -43.022 1.00 96.69 230 SER A C 1
ATOM 1792 O O . SER A 1 230 ? 19.749 -5.370 -43.854 1.00 96.69 230 SER A O 1
ATOM 1794 N N . LEU A 1 231 ? 20.500 -4.668 -41.848 1.00 96.19 231 LEU A N 1
ATOM 1795 C CA . LEU A 1 231 ? 19.266 -4.006 -41.427 1.00 96.19 231 LEU A CA 1
ATOM 1796 C C . LEU A 1 231 ? 19.115 -2.624 -42.066 1.00 96.19 231 LEU A C 1
ATOM 1798 O O . LEU A 1 231 ? 20.085 -2.026 -42.544 1.00 96.19 231 LEU A O 1
ATOM 1802 N N . ASP A 1 232 ? 17.906 -2.072 -42.042 1.00 97.38 232 ASP A N 1
ATOM 1803 C CA . ASP A 1 232 ? 17.720 -0.664 -42.392 1.00 97.38 232 ASP A CA 1
ATOM 1804 C C . ASP A 1 232 ? 18.121 0.286 -41.238 1.00 97.38 232 ASP A C 1
ATOM 1806 O O . ASP A 1 232 ? 18.488 -0.123 -40.132 1.00 97.38 232 ASP A O 1
ATOM 1810 N N . GLU A 1 233 ? 18.129 1.595 -41.510 1.00 96.81 233 GLU A N 1
ATOM 1811 C CA . GLU A 1 233 ? 18.503 2.607 -40.513 1.00 96.81 233 GLU A CA 1
ATOM 1812 C C . GLU A 1 233 ? 17.529 2.664 -39.325 1.00 96.81 233 GLU A C 1
ATOM 1814 O O . GLU A 1 233 ? 17.964 2.855 -38.187 1.00 96.81 233 GLU A O 1
ATOM 1819 N N . ALA A 1 234 ? 16.230 2.468 -39.563 1.00 97.38 234 ALA A N 1
ATOM 1820 C CA . ALA A 1 234 ? 15.212 2.528 -38.521 1.00 97.38 234 ALA A CA 1
ATOM 1821 C C . ALA A 1 234 ? 15.317 1.324 -37.574 1.00 97.38 234 ALA A C 1
ATOM 1823 O O . ALA A 1 234 ? 15.224 1.484 -36.357 1.00 97.38 234 ALA A O 1
ATOM 1824 N N . GLU A 1 235 ? 15.572 0.134 -38.112 1.00 97.62 235 GLU A N 1
ATOM 1825 C CA . GLU A 1 235 ? 15.795 -1.087 -37.342 1.00 97.62 235 GLU A CA 1
ATOM 1826 C C . GLU A 1 235 ? 17.067 -1.013 -36.493 1.00 97.62 235 GLU A C 1
ATOM 1828 O O . GLU A 1 235 ? 17.033 -1.387 -35.316 1.00 97.62 235 GLU A O 1
ATOM 1833 N N . ARG A 1 236 ? 18.173 -0.493 -37.049 1.00 97.94 236 ARG A N 1
ATOM 1834 C CA . ARG A 1 236 ? 19.404 -0.255 -36.275 1.00 97.94 236 ARG A CA 1
ATOM 1835 C C . ARG A 1 236 ? 19.181 0.751 -35.152 1.00 97.94 236 ARG A C 1
ATOM 1837 O O . ARG A 1 236 ? 19.624 0.511 -34.031 1.00 97.94 236 ARG A O 1
ATOM 1844 N N . LYS A 1 237 ? 18.462 1.844 -35.427 1.00 97.94 237 LYS A N 1
ATOM 1845 C CA . LYS A 1 237 ? 18.133 2.861 -34.421 1.00 97.94 237 LYS A CA 1
ATOM 1846 C C . LYS A 1 237 ? 17.265 2.289 -33.297 1.00 97.94 237 LYS A C 1
ATOM 1848 O O . LYS A 1 237 ? 17.575 2.500 -32.130 1.00 97.94 237 LYS A O 1
ATOM 1853 N N . LEU A 1 238 ? 16.231 1.515 -33.627 1.00 97.75 238 LEU A N 1
ATOM 1854 C CA . LEU A 1 238 ? 15.389 0.853 -32.626 1.00 97.75 238 LEU A CA 1
ATOM 1855 C C . LEU A 1 238 ? 16.193 -0.137 -31.769 1.00 97.75 238 LEU A C 1
ATOM 1857 O O . LEU A 1 238 ? 15.993 -0.217 -30.558 1.00 97.75 238 LEU A O 1
ATOM 1861 N N . ALA A 1 239 ? 17.107 -0.897 -32.378 1.00 97.69 239 ALA A N 1
ATOM 1862 C CA . ALA A 1 239 ? 18.003 -1.780 -31.637 1.00 97.69 239 ALA A CA 1
ATOM 1863 C C . ALA A 1 239 ? 18.922 -0.983 -30.694 1.00 97.69 239 ALA A C 1
ATOM 1865 O O . ALA A 1 239 ? 19.060 -1.343 -29.528 1.00 97.69 239 ALA A O 1
ATOM 1866 N N . GLN A 1 240 ? 19.472 0.143 -31.152 1.00 98.06 240 GLN A N 1
ATOM 1867 C CA . GLN A 1 240 ? 20.277 1.034 -30.316 1.00 98.06 240 GLN A CA 1
ATOM 1868 C C . GLN A 1 240 ? 19.485 1.579 -29.115 1.00 98.06 240 GLN A C 1
ATOM 1870 O O . GLN A 1 240 ? 19.985 1.545 -27.992 1.00 98.06 240 GLN A O 1
ATOM 1875 N N . GLU A 1 241 ? 18.249 2.041 -29.326 1.00 98.12 241 GLU A N 1
ATOM 1876 C CA . GLU A 1 241 ? 17.366 2.530 -28.256 1.00 98.12 241 GLU A CA 1
ATOM 1877 C C . GLU A 1 241 ? 17.099 1.439 -27.206 1.00 98.12 241 GLU A C 1
ATOM 1879 O O . GLU A 1 241 ? 17.246 1.683 -26.010 1.00 98.12 241 GLU A O 1
ATOM 1884 N N . ARG A 1 242 ? 16.813 0.206 -27.640 1.00 97.94 242 ARG A N 1
ATOM 1885 C CA . ARG A 1 242 ? 16.582 -0.931 -26.731 1.00 97.94 242 ARG A CA 1
ATOM 1886 C C . ARG A 1 242 ? 17.834 -1.374 -25.974 1.00 97.94 242 ARG A C 1
ATOM 1888 O O . ARG A 1 242 ? 17.732 -1.810 -24.830 1.00 97.94 242 ARG A O 1
ATOM 1895 N N . ALA A 1 243 ? 19.015 -1.271 -26.585 1.00 98.06 243 ALA A N 1
ATOM 1896 C CA . ALA A 1 243 ? 20.276 -1.538 -25.895 1.00 98.06 243 ALA A CA 1
ATOM 1897 C C . ALA A 1 243 ? 20.524 -0.516 -24.771 1.00 98.06 243 ALA A C 1
ATOM 1899 O O . ALA A 1 243 ? 20.952 -0.890 -23.678 1.00 98.06 243 ALA A O 1
ATOM 1900 N N . ILE A 1 244 ? 20.219 0.764 -25.023 1.00 98.12 244 ILE A N 1
ATOM 1901 C CA . ILE A 1 244 ? 20.294 1.831 -24.014 1.00 98.12 244 ILE A CA 1
ATOM 1902 C C . ILE A 1 244 ? 19.294 1.565 -22.884 1.00 98.12 244 ILE A C 1
ATOM 1904 O O . ILE A 1 244 ? 19.689 1.581 -21.721 1.00 98.12 244 ILE A O 1
ATOM 1908 N N . GLU A 1 245 ? 18.042 1.247 -23.217 1.00 98.06 245 GLU A N 1
ATOM 1909 C CA . GLU A 1 245 ? 16.988 0.942 -22.242 1.00 98.06 245 GLU A CA 1
ATOM 1910 C C . GLU A 1 245 ? 17.387 -0.223 -21.317 1.00 98.06 245 GLU A C 1
ATOM 1912 O O . GLU A 1 245 ? 17.315 -0.105 -20.093 1.00 98.06 245 GLU A O 1
ATOM 1917 N N . ALA A 1 246 ? 17.905 -1.323 -21.879 1.00 98.19 246 ALA A N 1
ATOM 1918 C CA . ALA A 1 246 ? 18.381 -2.469 -21.103 1.00 98.19 246 ALA A CA 1
ATOM 1919 C C . ALA A 1 246 ? 19.549 -2.104 -20.167 1.00 98.19 246 ALA A C 1
ATOM 1921 O O . ALA A 1 246 ? 19.568 -2.514 -19.002 1.00 98.19 246 ALA A O 1
ATOM 1922 N N . ARG A 1 247 ? 20.501 -1.291 -20.644 1.00 98.06 247 ARG A N 1
ATOM 1923 C CA . ARG A 1 247 ? 21.633 -0.803 -19.839 1.00 98.06 247 ARG A CA 1
ATOM 1924 C C . ARG A 1 247 ? 21.174 0.088 -18.685 1.00 98.06 247 ARG A C 1
ATOM 1926 O O . ARG A 1 247 ? 21.691 -0.025 -17.571 1.00 98.06 247 ARG A O 1
ATOM 1933 N N . GLU A 1 248 ? 20.223 0.983 -18.936 1.00 98.06 248 GLU A N 1
ATOM 1934 C CA . GLU A 1 248 ? 19.658 1.864 -17.912 1.00 98.06 248 GLU A CA 1
ATOM 1935 C C . GLU A 1 248 ? 18.876 1.071 -16.865 1.00 98.06 248 GLU A C 1
ATOM 1937 O O . GLU A 1 248 ? 19.132 1.239 -15.669 1.00 98.06 248 GLU A O 1
ATOM 1942 N N . ALA A 1 249 ? 18.014 0.147 -17.299 1.00 98.19 249 ALA A N 1
ATOM 1943 C CA . ALA A 1 249 ? 17.279 -0.750 -16.414 1.00 98.19 249 ALA A CA 1
ATOM 1944 C C . ALA A 1 249 ? 18.229 -1.577 -15.536 1.00 98.19 249 ALA A C 1
ATOM 1946 O O . ALA A 1 249 ? 18.016 -1.686 -14.332 1.00 98.19 249 ALA A O 1
ATOM 1947 N N . LYS A 1 250 ? 19.337 -2.083 -16.091 1.00 97.50 250 LYS A N 1
ATOM 1948 C CA . LYS A 1 250 ? 20.369 -2.804 -15.328 1.00 97.50 250 LYS A CA 1
ATOM 1949 C C . LYS A 1 250 ? 21.007 -1.932 -14.247 1.00 97.50 250 LYS A C 1
ATOM 1951 O O . LYS A 1 250 ? 21.187 -2.382 -13.116 1.00 97.50 250 LYS A O 1
ATOM 1956 N N . ARG A 1 251 ? 21.357 -0.685 -14.577 1.00 97.50 251 ARG A N 1
ATOM 1957 C CA . ARG A 1 251 ? 21.939 0.259 -13.609 1.00 97.50 251 ARG A CA 1
ATOM 1958 C C . ARG A 1 251 ? 20.956 0.570 -12.479 1.00 97.50 251 ARG A C 1
ATOM 1960 O O . ARG A 1 251 ? 21.366 0.625 -11.321 1.00 97.50 251 ARG A O 1
ATOM 1967 N N . LEU A 1 252 ? 19.684 0.782 -12.816 1.00 98.19 252 LEU A N 1
ATOM 1968 C CA . LEU A 1 252 ? 18.627 1.021 -11.834 1.00 98.19 252 LEU A CA 1
ATOM 1969 C C . LEU A 1 252 ? 18.410 -0.210 -10.955 1.00 98.19 252 LEU A C 1
ATOM 1971 O O . LEU A 1 252 ? 18.398 -0.073 -9.738 1.00 98.19 252 LEU A O 1
ATOM 1975 N N . LEU A 1 253 ? 18.344 -1.407 -11.546 1.00 98.25 253 LEU A N 1
ATOM 1976 C CA . LEU A 1 253 ? 18.176 -2.658 -10.809 1.00 98.25 253 LEU A CA 1
ATOM 1977 C C . LEU A 1 253 ? 19.230 -2.822 -9.714 1.00 98.25 253 LEU A C 1
ATOM 1979 O O . LEU A 1 253 ? 18.896 -3.211 -8.604 1.00 98.25 253 LEU A O 1
ATOM 1983 N N . GLU A 1 254 ? 20.496 -2.522 -10.006 1.00 97.06 254 GLU A N 1
ATOM 1984 C CA . GLU A 1 254 ? 21.566 -2.645 -9.014 1.00 97.06 254 GLU A CA 1
ATOM 1985 C C . GLU A 1 254 ? 21.395 -1.660 -7.847 1.00 97.06 254 GLU A C 1
ATOM 1987 O O . GLU A 1 254 ? 21.549 -2.048 -6.690 1.00 97.06 254 GLU A O 1
ATOM 1992 N N . SER A 1 255 ? 21.003 -0.415 -8.134 1.00 97.62 255 SER A N 1
ATOM 1993 C CA . SER A 1 255 ? 20.677 0.575 -7.100 1.00 97.62 255 SER A CA 1
ATOM 1994 C C . SER A 1 255 ? 19.495 0.123 -6.237 1.00 97.62 255 SER A C 1
ATOM 1996 O O . SER A 1 255 ? 19.573 0.156 -5.009 1.00 97.62 255 SER A O 1
ATOM 1998 N N . GLU A 1 256 ? 18.417 -0.352 -6.865 1.00 98.31 256 GLU A N 1
ATOM 1999 C CA . GLU A 1 256 ? 17.215 -0.804 -6.158 1.00 98.31 256 GLU A CA 1
ATOM 2000 C C . GLU A 1 256 ? 17.462 -2.088 -5.357 1.00 98.31 256 GLU A C 1
ATOM 2002 O O . GLU A 1 256 ? 16.957 -2.222 -4.247 1.00 98.31 256 GLU A O 1
ATOM 2007 N N . LYS A 1 257 ? 18.302 -3.011 -5.845 1.00 98.25 257 LYS A N 1
ATOM 2008 C CA . LYS A 1 257 ? 18.727 -4.198 -5.082 1.00 98.25 257 LYS A CA 1
ATOM 2009 C C . LYS A 1 257 ? 19.441 -3.808 -3.792 1.00 98.25 257 LYS A C 1
ATOM 2011 O O . LYS A 1 257 ? 19.176 -4.400 -2.743 1.00 98.25 257 LYS A O 1
ATOM 2016 N N . GLN A 1 258 ? 20.348 -2.834 -3.864 1.00 98.00 258 GLN A N 1
ATOM 2017 C CA . GLN A 1 258 ? 21.074 -2.344 -2.693 1.00 98.00 258 GLN A CA 1
ATOM 2018 C C . GLN A 1 258 ? 20.112 -1.686 -1.699 1.00 98.00 258 GLN A C 1
ATOM 2020 O O . GLN A 1 258 ? 20.104 -2.064 -0.528 1.00 98.00 258 GLN A O 1
ATOM 2025 N N . ALA A 1 259 ? 19.245 -0.784 -2.169 1.00 98.00 259 ALA A N 1
ATOM 2026 C CA . ALA A 1 259 ? 18.239 -0.127 -1.335 1.00 98.00 259 ALA A CA 1
ATOM 2027 C C . ALA A 1 259 ? 17.290 -1.134 -0.659 1.00 98.00 259 ALA A C 1
ATOM 2029 O O . ALA A 1 259 ? 17.099 -1.086 0.559 1.00 98.00 259 ALA A O 1
ATOM 2030 N N . ALA A 1 260 ? 16.778 -2.107 -1.416 1.00 98.25 260 ALA A N 1
ATOM 2031 C CA . ALA A 1 260 ? 15.888 -3.142 -0.907 1.00 98.25 260 ALA A CA 1
ATOM 2032 C C . ALA A 1 260 ? 16.586 -4.050 0.116 1.00 98.25 260 ALA A C 1
ATOM 2034 O O . ALA A 1 260 ? 16.008 -4.369 1.155 1.00 98.25 260 ALA A O 1
ATOM 2035 N N . THR A 1 261 ? 17.849 -4.418 -0.128 1.00 98.25 261 THR A N 1
ATOM 2036 C CA . THR A 1 261 ? 18.649 -5.209 0.821 1.00 98.25 261 THR A CA 1
ATOM 2037 C C . THR A 1 261 ? 18.846 -4.458 2.135 1.00 98.25 261 THR A C 1
ATOM 2039 O O . THR A 1 261 ? 18.620 -5.027 3.201 1.00 98.25 261 THR A O 1
ATOM 2042 N N . GLU A 1 262 ? 19.228 -3.178 2.085 1.00 97.88 262 GLU A N 1
ATOM 2043 C CA . GLU A 1 262 ? 19.363 -2.352 3.292 1.00 97.88 262 GLU A CA 1
ATOM 2044 C C . GLU A 1 262 ? 18.029 -2.198 4.030 1.00 97.88 262 GLU A C 1
ATOM 2046 O O . GLU A 1 262 ? 17.983 -2.315 5.256 1.00 97.88 262 GLU A O 1
ATOM 2051 N N . LYS A 1 263 ? 16.927 -2.008 3.296 1.00 97.81 263 LYS A N 1
ATOM 2052 C CA . LYS A 1 263 ? 15.586 -1.913 3.877 1.00 97.81 263 LYS A CA 1
ATOM 2053 C C . LYS A 1 263 ? 15.201 -3.192 4.624 1.00 97.81 263 LYS A C 1
ATOM 2055 O O . LYS A 1 263 ? 14.747 -3.117 5.769 1.00 97.81 263 LYS A O 1
ATOM 2060 N N . LEU A 1 264 ? 15.432 -4.364 4.028 1.00 98.00 264 LEU A N 1
ATOM 2061 C CA . LEU A 1 264 ? 15.079 -5.651 4.631 1.00 98.00 264 LEU A CA 1
ATOM 2062 C C . LEU A 1 264 ? 15.851 -5.964 5.918 1.00 98.00 264 LEU A C 1
ATOM 2064 O O . LEU A 1 264 ? 15.293 -6.631 6.787 1.00 98.00 264 LEU A O 1
ATOM 2068 N N . LYS A 1 265 ? 17.069 -5.431 6.104 1.00 98.31 265 LYS A N 1
ATOM 2069 C CA . LYS A 1 265 ? 17.846 -5.626 7.348 1.00 98.31 265 LYS A CA 1
ATOM 2070 C C . LYS A 1 265 ? 17.102 -5.182 8.606 1.00 98.31 265 LYS A C 1
ATOM 2072 O O . LYS A 1 265 ? 17.352 -5.727 9.673 1.00 98.31 265 LYS A O 1
ATOM 2077 N N . THR A 1 266 ? 16.221 -4.186 8.489 1.00 97.56 266 THR A N 1
ATOM 2078 C CA . THR A 1 266 ? 15.467 -3.626 9.626 1.00 97.56 266 THR A CA 1
ATOM 2079 C C . THR A 1 266 ? 13.966 -3.883 9.537 1.00 97.56 266 THR A C 1
ATOM 2081 O O . THR A 1 266 ? 13.241 -3.586 10.485 1.00 97.56 266 THR A O 1
ATOM 2084 N N . ALA A 1 267 ? 13.476 -4.445 8.427 1.00 98.00 267 ALA A N 1
ATOM 2085 C CA . ALA A 1 267 ? 12.046 -4.617 8.184 1.00 98.00 267 ALA A CA 1
ATOM 2086 C C . ALA A 1 267 ? 11.371 -5.498 9.247 1.00 98.00 267 ALA A C 1
ATOM 2088 O O . ALA A 1 267 ? 10.287 -5.169 9.714 1.00 98.00 267 ALA A O 1
ATOM 2089 N N . GLU A 1 268 ? 12.009 -6.585 9.689 1.00 97.75 268 GLU A N 1
ATOM 2090 C CA . GLU A 1 268 ? 11.429 -7.464 10.721 1.00 97.75 268 GLU A CA 1
ATOM 2091 C C . GLU A 1 268 ? 11.241 -6.750 12.059 1.00 97.75 268 GLU A C 1
ATOM 2093 O O . GLU A 1 268 ? 10.177 -6.837 12.673 1.00 97.75 268 GLU A O 1
ATOM 2098 N N . GLU A 1 269 ? 12.253 -6.002 12.493 1.00 98.31 269 GLU A N 1
ATOM 2099 C CA . GLU A 1 269 ? 12.197 -5.225 13.730 1.00 98.31 269 GLU A CA 1
ATOM 2100 C C . GLU A 1 269 ? 11.175 -4.088 13.626 1.00 98.31 269 GLU A C 1
ATOM 2102 O O . GLU A 1 269 ? 10.410 -3.866 14.567 1.00 98.31 269 GLU A O 1
ATOM 2107 N N . ARG A 1 270 ? 11.103 -3.410 12.472 1.00 98.31 270 ARG A N 1
ATOM 2108 C CA . ARG A 1 270 ? 10.102 -2.369 12.187 1.00 98.31 270 ARG A CA 1
ATOM 2109 C C . ARG A 1 270 ? 8.678 -2.913 12.245 1.00 98.31 270 ARG A C 1
ATOM 2111 O O . ARG A 1 270 ? 7.847 -2.300 12.910 1.00 98.31 270 ARG A O 1
ATOM 2118 N N . LEU A 1 271 ? 8.408 -4.059 11.616 1.00 98.44 271 LEU A N 1
ATOM 2119 C CA . LEU A 1 271 ? 7.088 -4.699 11.625 1.00 98.44 271 LEU A CA 1
ATOM 2120 C C . LEU A 1 271 ? 6.708 -5.206 13.019 1.00 98.44 271 LEU A C 1
ATOM 2122 O O . LEU A 1 271 ? 5.576 -5.011 13.458 1.00 98.44 271 LEU A O 1
ATOM 2126 N N . LYS A 1 272 ? 7.658 -5.790 13.758 1.00 98.50 272 LYS A N 1
ATOM 2127 C CA . LYS A 1 272 ? 7.429 -6.175 15.156 1.00 98.50 272 LYS A CA 1
ATOM 2128 C C . LYS A 1 272 ? 7.066 -4.956 16.003 1.00 98.50 272 LYS A C 1
ATOM 2130 O O . LYS A 1 272 ? 6.067 -4.980 16.718 1.00 98.50 272 LYS A O 1
ATOM 2135 N N . LYS A 1 273 ? 7.844 -3.878 15.882 1.00 98.50 273 LYS A N 1
ATOM 2136 C CA . LYS A 1 273 ? 7.579 -2.618 16.576 1.00 98.50 273 LYS A CA 1
ATOM 2137 C C . LYS A 1 273 ? 6.235 -2.015 16.166 1.00 98.50 273 LYS A C 1
ATOM 2139 O O . LYS A 1 273 ? 5.537 -1.481 17.016 1.00 98.50 273 LYS A O 1
ATOM 2144 N N . LEU A 1 274 ? 5.864 -2.092 14.889 1.00 98.56 274 LEU A N 1
ATOM 2145 C CA . LEU A 1 274 ? 4.565 -1.632 14.402 1.00 98.56 274 LEU A CA 1
ATOM 2146 C C . LEU A 1 274 ? 3.415 -2.373 15.103 1.00 98.56 274 LEU A C 1
ATOM 2148 O O . LEU A 1 274 ? 2.478 -1.726 15.561 1.00 98.56 274 LEU A O 1
ATOM 2152 N N . GLY A 1 275 ? 3.522 -3.698 15.246 1.00 98.50 275 GLY A N 1
ATOM 2153 C CA . GLY A 1 275 ? 2.569 -4.502 16.015 1.00 98.50 275 GLY A CA 1
ATOM 2154 C C . GLY A 1 275 ? 2.521 -4.120 17.498 1.00 98.50 275 GLY A C 1
ATOM 2155 O O . GLY A 1 275 ? 1.443 -3.939 18.051 1.00 98.50 275 GLY A O 1
ATOM 2156 N N . GLU A 1 276 ? 3.674 -3.926 18.142 1.00 98.56 276 GLU A N 1
ATOM 2157 C CA . GLU A 1 276 ? 3.739 -3.480 19.544 1.00 98.56 276 GLU A CA 1
ATOM 2158 C C . GLU A 1 276 ? 3.120 -2.087 19.748 1.00 98.56 276 GLU A C 1
ATOM 2160 O O . GLU A 1 276 ? 2.396 -1.866 20.720 1.00 98.56 276 GLU A O 1
ATOM 2165 N N . ASP A 1 277 ? 3.394 -1.147 18.841 1.00 98.25 277 ASP A N 1
ATOM 2166 C CA . ASP A 1 277 ? 2.853 0.212 18.888 1.00 98.25 277 ASP A CA 1
ATOM 2167 C C . ASP A 1 277 ? 1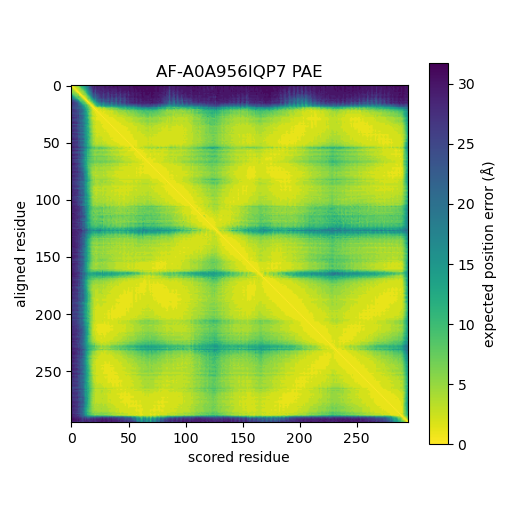.319 0.196 18.667 1.00 98.25 277 ASP A C 1
ATOM 2169 O O . ASP A 1 277 ? 0.600 0.930 19.350 1.00 98.25 277 ASP A O 1
ATOM 2173 N N . TYR A 1 278 ? 0.812 -0.682 17.788 1.00 98.44 278 TYR A N 1
ATOM 2174 C CA . TYR A 1 278 ? -0.625 -0.917 17.590 1.00 98.44 278 TYR A CA 1
ATOM 2175 C C . TYR A 1 278 ? -1.305 -1.448 18.859 1.00 98.44 278 TYR A C 1
ATOM 2177 O O . TYR A 1 278 ? -2.297 -0.877 19.310 1.00 98.44 278 TYR A O 1
ATOM 2185 N N . GLU A 1 279 ? -0.755 -2.497 19.479 1.00 98.12 279 GLU A N 1
ATOM 2186 C CA . GLU A 1 279 ? -1.318 -3.084 20.705 1.00 98.12 279 GLU A CA 1
ATOM 2187 C C . GLU A 1 279 ? -1.325 -2.076 21.868 1.00 98.12 279 GLU A C 1
ATOM 2189 O O . GLU A 1 279 ? -2.282 -1.999 22.641 1.00 98.12 279 GLU A O 1
ATOM 2194 N N . GLN A 1 280 ? -0.296 -1.228 21.969 1.00 98.06 280 GLN A N 1
ATOM 2195 C CA . GLN A 1 280 ? -0.281 -0.129 22.940 1.00 98.06 280 GLN A CA 1
ATOM 2196 C C . GLN A 1 280 ? -1.369 0.915 22.662 1.00 98.06 280 GLN A C 1
ATOM 2198 O O . GLN A 1 280 ? -1.984 1.420 23.605 1.00 98.06 280 GLN A O 1
ATOM 2203 N N . ALA A 1 281 ? -1.602 1.269 21.395 1.00 98.12 281 ALA A N 1
ATOM 2204 C CA . ALA A 1 281 ? -2.661 2.201 21.016 1.00 98.12 281 ALA A CA 1
ATOM 2205 C C . ALA A 1 281 ? -4.051 1.621 21.324 1.00 98.12 281 ALA A C 1
ATOM 2207 O O . ALA A 1 281 ? -4.887 2.316 21.905 1.00 98.12 281 ALA A O 1
ATOM 2208 N N . LEU A 1 282 ? -4.263 0.333 21.034 1.00 97.62 282 LEU A N 1
ATOM 2209 C CA . LEU A 1 282 ? -5.474 -0.394 21.409 1.00 97.62 282 LEU A CA 1
ATOM 2210 C C . LEU A 1 282 ? -5.699 -0.406 22.920 1.00 97.62 282 LEU A C 1
ATOM 2212 O O . LEU A 1 282 ? -6.805 -0.127 23.375 1.00 97.62 282 LEU A O 1
ATOM 2216 N N . GLN A 1 283 ? -4.664 -0.681 23.715 1.00 96.94 283 GLN A N 1
ATOM 2217 C CA . GLN A 1 283 ? -4.809 -0.685 25.169 1.00 96.94 283 GLN A CA 1
ATOM 2218 C C . GLN A 1 283 ? -5.273 0.679 25.695 1.00 96.94 283 GLN A C 1
ATOM 2220 O O . GLN A 1 283 ? -6.189 0.739 26.513 1.00 96.94 283 GLN A O 1
ATOM 2225 N N . ARG A 1 284 ? -4.714 1.780 25.176 1.00 96.56 284 ARG A N 1
ATOM 2226 C CA . ARG A 1 284 ? -5.153 3.139 25.539 1.00 96.56 284 ARG A CA 1
ATOM 2227 C C . ARG A 1 284 ? -6.605 3.403 25.141 1.00 96.56 284 ARG A C 1
ATOM 2229 O O . ARG A 1 284 ? -7.333 4.023 25.913 1.00 96.56 284 ARG A O 1
ATOM 2236 N N . LEU A 1 285 ? -7.034 2.919 23.975 1.00 97.31 285 LEU A N 1
ATOM 2237 C CA . LEU A 1 285 ? -8.435 2.966 23.551 1.00 97.31 285 LEU A CA 1
ATOM 2238 C C . LEU A 1 285 ? -9.337 2.204 24.536 1.00 97.31 285 LEU A C 1
ATOM 2240 O O . LEU A 1 285 ? -10.361 2.730 24.974 1.00 97.31 285 LEU A O 1
ATOM 2244 N N . TRP A 1 286 ? -8.946 0.992 24.940 1.00 96.62 286 TRP A N 1
ATOM 2245 C CA . TRP A 1 286 ? -9.704 0.185 25.900 1.00 96.62 286 TRP A CA 1
ATOM 2246 C C . TRP A 1 286 ? -9.806 0.831 27.275 1.00 96.62 286 TRP A C 1
ATOM 2248 O O . TRP A 1 286 ? -10.877 0.772 27.884 1.00 96.62 286 TRP A O 1
ATOM 2258 N N . ASP A 1 287 ? -8.725 1.448 27.746 1.00 95.06 287 ASP A N 1
ATOM 2259 C CA . ASP A 1 287 ? -8.697 2.184 29.007 1.00 95.06 287 ASP A CA 1
ATOM 2260 C C . ASP A 1 287 ? -9.592 3.430 28.929 1.00 95.06 287 ASP A C 1
ATOM 2262 O O . ASP A 1 287 ? -10.363 3.697 29.851 1.00 95.06 287 ASP A O 1
ATOM 2266 N N . GLY A 1 288 ? -9.563 4.148 27.802 1.00 95.25 288 GLY A N 1
ATOM 2267 C CA . GLY A 1 288 ? -10.414 5.313 27.555 1.00 95.25 288 GLY A CA 1
ATOM 2268 C C . GLY A 1 288 ? -11.910 4.983 27.557 1.00 95.25 288 GLY A C 1
ATOM 2269 O O . GLY A 1 288 ? -12.692 5.701 28.176 1.00 95.25 288 GLY A O 1
ATOM 2270 N N . LEU A 1 289 ? -12.303 3.863 26.942 1.00 94.50 289 LEU A N 1
ATOM 2271 C CA . LEU A 1 289 ? -13.690 3.374 26.958 1.00 94.50 289 LEU A CA 1
ATOM 2272 C C . LEU A 1 289 ? -14.113 2.796 28.320 1.00 94.50 289 LEU A C 1
ATOM 2274 O O . LEU A 1 289 ? -15.301 2.728 28.617 1.00 94.50 289 LEU A O 1
ATOM 2278 N N . ALA A 1 290 ? -13.167 2.350 29.154 1.00 90.19 290 ALA A N 1
ATOM 2279 C CA . ALA A 1 290 ? -13.454 1.854 30.503 1.00 90.19 290 ALA A CA 1
ATOM 2280 C C . ALA A 1 290 ? -13.522 2.977 31.556 1.00 90.19 290 ALA A C 1
ATOM 2282 O O . ALA A 1 290 ? -14.186 2.819 32.579 1.00 90.19 290 ALA A O 1
ATOM 2283 N N . GLY A 1 291 ? -12.820 4.089 31.324 1.00 76.62 291 GLY A N 1
ATOM 2284 C CA . GLY A 1 291 ? -12.668 5.201 32.264 1.00 76.62 291 GLY A CA 1
ATOM 2285 C C . GLY A 1 291 ? -13.821 6.208 32.303 1.00 76.62 291 GLY A C 1
ATOM 2286 O O . GLY A 1 291 ? -13.766 7.129 33.115 1.00 76.62 291 GLY A O 1
ATOM 2287 N N . SER A 1 292 ? -14.853 6.063 31.467 1.00 55.66 292 SER A N 1
ATOM 2288 C CA . SER A 1 292 ? -16.044 6.922 31.505 1.00 55.66 292 SER A CA 1
ATOM 2289 C C . SER A 1 292 ? -17.074 6.361 32.492 1.00 55.66 292 SER A C 1
ATOM 2291 O O . SER A 1 292 ? -17.682 5.325 32.212 1.00 55.66 292 SER A O 1
ATOM 2293 N N . PRO A 1 293 ? -17.280 6.985 33.668 1.00 40.19 293 PRO A N 1
ATOM 2294 C CA . PRO A 1 293 ? -18.350 6.567 34.559 1.00 40.19 293 PRO A CA 1
ATOM 2295 C C . PRO A 1 293 ? -19.696 6.806 33.866 1.00 40.19 293 PRO A C 1
ATOM 2297 O O . PRO A 1 293 ? -19.949 7.901 33.368 1.00 40.19 293 PRO A O 1
ATOM 2300 N N . ALA A 1 294 ? -20.557 5.785 33.854 1.00 39.88 294 ALA A N 1
ATOM 2301 C CA . ALA A 1 294 ? -21.969 5.942 33.525 1.00 39.88 294 ALA A CA 1
ATOM 2302 C C . ALA A 1 294 ? -22.568 6.979 34.490 1.00 39.88 294 ALA A C 1
ATOM 2304 O O . ALA A 1 294 ? -22.693 6.704 35.686 1.00 39.88 294 ALA A O 1
ATOM 2305 N N . SER A 1 295 ? -22.830 8.186 33.988 1.00 37.59 295 SER A N 1
ATOM 2306 C CA . SER A 1 295 ? -23.496 9.267 34.722 1.00 37.59 295 SER A CA 1
ATOM 2307 C C . SER A 1 295 ? -24.999 9.047 34.766 1.00 37.59 295 SER A C 1
ATOM 2309 O O . SER A 1 295 ? -25.558 8.834 33.666 1.00 37.59 295 SER A O 1
#

Radius of gyration: 26.6 Å; Cα contacts (8 Å, |Δi|>4): 277; chains: 1; bounding box: 58×80×78 Å

Secondary structure (DSSP, 8-state):
------------------SSPP-TTSHHHHHHHHHHHHHHHHHHHHHHHHHHHHHHHGGGGGGGS-GGGHHHHHHHHHHHHHHTTSHHHHHHHHHHHHHHHHHHHSHHHHHHHHHHHHHHHHHHTT--S--HHHHHHHHHHHHHHHHHHHHHTT-HHHHHHHHTHHHH-HHHHHHHHHHHHHHHHHHHIIIIIHHHHHHHHHHHHHHHHHHHHHHHHHHHHHHHHHT-TTS-HHHHHHHHHHHHHHHHHHHHHHHHHHHHHHHHHHHHHHHHHHHHHHHHHHHHHHHHHHSS---